Protein AF-D8V3J2-F1 (afdb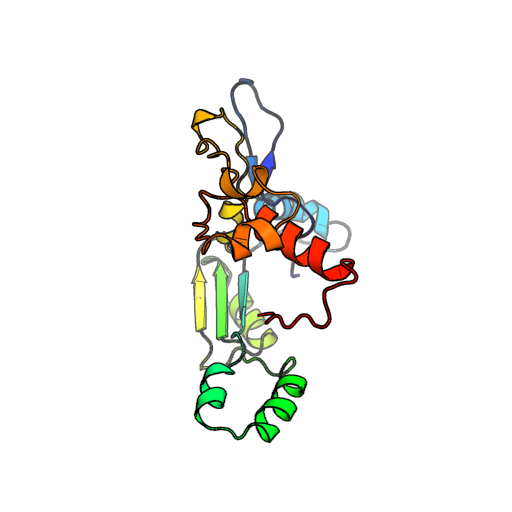_monomer)

Structure (mmCIF, N/CA/C/O backbone):
data_AF-D8V3J2-F1
#
_entry.id   AF-D8V3J2-F1
#
loop_
_atom_site.group_PDB
_atom_site.id
_atom_site.type_symbol
_atom_site.label_atom_id
_atom_site.label_alt_id
_atom_site.label_comp_id
_atom_site.label_asym_id
_atom_site.label_entity_id
_atom_site.label_seq_id
_atom_site.pdbx_PDB_ins_code
_atom_site.Cartn_x
_atom_site.Cartn_y
_atom_site.Cartn_z
_atom_site.occupancy
_atom_site.B_iso_or_equiv
_atom_site.auth_seq_id
_atom_site.auth_comp_id
_atom_site.auth_asym_id
_atom_site.auth_atom_id
_atom_site.pdbx_PDB_model_num
ATOM 1 N N . ALA A 1 1 ? 21.091 -10.575 -16.217 1.00 90.56 1 ALA A N 1
ATOM 2 C CA . ALA A 1 1 ? 20.920 -10.378 -14.760 1.00 90.56 1 ALA A CA 1
ATOM 3 C C . ALA A 1 1 ? 19.466 -10.020 -14.459 1.00 90.56 1 ALA A C 1
ATOM 5 O O . ALA A 1 1 ? 18.777 -9.571 -15.369 1.00 90.56 1 ALA A O 1
ATOM 6 N N . LEU A 1 2 ? 19.001 -10.222 -13.223 1.00 94.00 2 LEU A N 1
ATOM 7 C CA . LEU A 1 2 ? 17.689 -9.755 -12.762 1.00 94.00 2 LEU A CA 1
ATOM 8 C C . LEU A 1 2 ? 17.878 -8.613 -11.767 1.00 94.00 2 LEU A C 1
ATOM 10 O O . LEU A 1 2 ? 18.756 -8.689 -10.912 1.00 94.00 2 LEU A O 1
ATOM 14 N N . LEU A 1 3 ? 17.051 -7.577 -11.887 1.00 95.19 3 LEU A N 1
ATOM 15 C CA . LEU A 1 3 ? 16.994 -6.465 -10.945 1.00 95.19 3 LEU A CA 1
ATOM 16 C C . LEU A 1 3 ? 15.614 -6.457 -10.297 1.00 95.19 3 LEU A C 1
ATOM 18 O O . LEU A 1 3 ? 14.601 -6.291 -10.977 1.00 95.19 3 LEU A O 1
ATOM 22 N N . GLU A 1 4 ? 15.580 -6.653 -8.985 1.00 95.81 4 GLU A N 1
ATOM 23 C CA . GLU A 1 4 ? 14.362 -6.488 -8.202 1.00 95.81 4 GLU A CA 1
ATOM 24 C C . GLU A 1 4 ? 14.064 -4.995 -8.034 1.00 95.81 4 GLU A C 1
ATOM 26 O O . GLU A 1 4 ? 14.965 -4.199 -7.767 1.00 95.81 4 GLU A O 1
ATOM 31 N N . ILE A 1 5 ? 12.800 -4.603 -8.199 1.00 95.12 5 ILE A N 1
ATOM 32 C CA . ILE A 1 5 ? 12.360 -3.225 -7.968 1.00 95.12 5 ILE A CA 1
ATOM 33 C C . ILE A 1 5 ? 12.034 -3.093 -6.475 1.00 95.12 5 ILE A C 1
ATOM 35 O O . ILE A 1 5 ? 11.048 -3.686 -6.039 1.00 95.12 5 ILE A O 1
ATOM 39 N N . PRO A 1 6 ? 12.800 -2.323 -5.679 1.00 93.75 6 PRO A N 1
ATOM 40 C CA . PRO A 1 6 ? 12.658 -2.311 -4.225 1.00 93.75 6 PRO A CA 1
ATOM 41 C C . PRO A 1 6 ? 11.535 -1.364 -3.766 1.00 93.75 6 PRO A C 1
ATOM 43 O O . PRO A 1 6 ? 11.772 -0.457 -2.965 1.00 93.75 6 PRO A O 1
ATOM 46 N N . SER A 1 7 ? 10.309 -1.570 -4.264 1.00 89.38 7 SER A N 1
ATOM 47 C CA . SER A 1 7 ? 9.121 -0.758 -3.936 1.00 89.38 7 SER A CA 1
ATOM 48 C C . SER A 1 7 ? 8.792 -0.726 -2.443 1.00 89.38 7 SER A C 1
ATOM 50 O O . SER A 1 7 ? 8.147 0.207 -1.974 1.00 89.38 7 SER A O 1
ATOM 52 N N . ASP A 1 8 ? 9.254 -1.729 -1.700 1.00 90.00 8 ASP A N 1
ATOM 53 C CA . ASP A 1 8 ? 8.954 -1.902 -0.278 1.00 90.00 8 ASP A CA 1
ATOM 54 C C . ASP A 1 8 ? 9.930 -1.119 0.616 1.00 90.00 8 ASP A C 1
ATOM 56 O O . ASP A 1 8 ? 9.657 -0.881 1.790 1.00 90.00 8 ASP A O 1
ATOM 60 N N . LYS A 1 9 ? 11.083 -0.715 0.063 1.00 92.88 9 LYS A N 1
ATOM 61 C CA . LYS A 1 9 ? 12.147 0.013 0.777 1.00 92.88 9 LYS A CA 1
ATOM 62 C C . LYS A 1 9 ? 12.278 1.459 0.312 1.00 92.88 9 LYS A C 1
ATOM 64 O O . LYS A 1 9 ? 12.697 2.317 1.084 1.00 92.88 9 LYS A O 1
ATOM 69 N N . VAL A 1 10 ? 11.963 1.723 -0.954 1.00 94.56 10 VAL A N 1
ATOM 70 C CA . VAL A 1 10 ? 12.135 3.025 -1.605 1.00 94.56 10 VAL A CA 1
ATOM 71 C C . VAL A 1 10 ? 10.805 3.440 -2.233 1.00 94.56 10 VAL A C 1
ATOM 73 O O . VAL A 1 10 ? 10.158 2.610 -2.875 1.00 94.56 10 VAL A O 1
ATOM 76 N N . PRO A 1 11 ? 10.383 4.714 -2.103 1.00 94.50 11 PRO A N 1
ATOM 77 C CA . PRO A 1 11 ? 9.164 5.182 -2.746 1.00 94.50 11 PRO A CA 1
ATOM 78 C C . PRO A 1 11 ? 9.242 4.972 -4.258 1.00 94.50 11 PRO A C 1
ATOM 80 O O . PRO A 1 11 ? 10.178 5.419 -4.923 1.00 94.50 11 PRO A O 1
ATOM 83 N N . ARG A 1 12 ? 8.216 4.326 -4.817 1.00 96.12 12 ARG A N 1
ATOM 84 C CA . ARG A 1 12 ? 8.164 4.043 -6.255 1.00 96.12 12 ARG A CA 1
ATOM 85 C C . ARG A 1 12 ? 8.069 5.305 -7.118 1.00 96.12 12 ARG A C 1
ATOM 87 O O . ARG A 1 12 ? 8.471 5.277 -8.277 1.00 96.12 12 ARG A O 1
ATOM 94 N N . PHE A 1 13 ? 7.556 6.404 -6.568 1.00 96.75 13 PHE A N 1
ATOM 95 C CA . PHE A 1 13 ? 7.453 7.699 -7.240 1.00 96.75 13 PHE A CA 1
ATOM 96 C C . PHE A 1 13 ? 8.488 8.660 -6.655 1.00 96.75 13 PHE A C 1
ATOM 98 O O . PHE A 1 13 ? 8.385 9.053 -5.493 1.00 96.75 13 PHE A O 1
ATOM 105 N N . VAL A 1 14 ? 9.473 9.050 -7.462 1.00 95.69 14 VAL A N 1
ATOM 106 C CA . VAL A 1 14 ? 10.558 9.946 -7.048 1.00 95.69 14 VAL A CA 1
ATOM 107 C C . VAL A 1 14 ? 10.377 11.303 -7.717 1.00 95.69 14 VAL A C 1
ATOM 109 O O . VAL A 1 14 ? 10.194 11.387 -8.932 1.00 95.69 14 VAL A O 1
ATOM 112 N N . ASN A 1 15 ? 10.432 12.376 -6.927 1.00 95.00 15 ASN A N 1
ATOM 113 C CA . ASN A 1 15 ? 10.386 13.739 -7.449 1.00 95.00 15 ASN A CA 1
ATOM 114 C C . ASN A 1 15 ? 11.742 14.116 -8.043 1.00 95.00 15 ASN A C 1
ATOM 116 O O . ASN A 1 15 ? 12.776 13.953 -7.396 1.00 95.00 15 ASN A O 1
ATOM 120 N N . LEU A 1 16 ? 11.723 14.655 -9.257 1.00 94.25 16 LEU A N 1
ATOM 121 C CA . LEU A 1 16 ? 12.914 15.166 -9.920 1.00 94.25 16 LEU A CA 1
ATOM 122 C C . LEU A 1 16 ? 13.089 16.664 -9.632 1.00 94.25 16 LEU A C 1
ATOM 124 O O . LEU A 1 16 ? 12.101 17.366 -9.381 1.00 94.25 16 LEU A O 1
ATOM 128 N N . PRO A 1 17 ? 14.330 17.181 -9.679 1.00 91.56 17 PRO A N 1
ATOM 129 C CA . PRO A 1 17 ? 14.558 18.615 -9.593 1.00 91.56 17 PRO A CA 1
ATOM 130 C C . PRO A 1 17 ? 13.824 19.328 -10.745 1.00 91.56 17 PRO A C 1
ATOM 132 O O . PRO A 1 17 ? 13.860 18.864 -11.886 1.00 91.56 17 PRO A O 1
ATOM 135 N N . PRO A 1 18 ? 13.121 20.441 -10.475 1.00 89.19 18 PRO A N 1
ATOM 136 C CA . PRO A 1 18 ? 12.356 21.133 -11.498 1.00 89.19 18 PRO A CA 1
ATOM 137 C C . PRO A 1 18 ? 13.288 21.873 -12.460 1.00 89.19 18 PRO A C 1
ATOM 139 O O . PRO A 1 18 ? 13.966 22.826 -12.073 1.00 89.19 18 PRO A O 1
ATOM 142 N N . GLU A 1 19 ? 13.265 21.486 -13.731 1.00 86.06 19 GLU A N 1
ATOM 143 C CA . GLU A 1 19 ? 13.841 22.298 -14.801 1.00 86.06 19 GLU A CA 1
ATOM 144 C C . GLU A 1 19 ? 13.006 23.559 -15.044 1.00 86.06 19 GLU A C 1
ATOM 146 O O . GLU A 1 19 ? 11.798 23.608 -14.781 1.00 86.06 19 GLU A O 1
ATOM 151 N N . THR A 1 20 ? 13.648 24.603 -15.567 1.00 81.06 20 THR A N 1
ATOM 152 C CA . THR A 1 20 ? 12.968 25.848 -15.924 1.00 81.06 20 THR A CA 1
ATOM 153 C C . THR A 1 20 ? 11.861 25.557 -16.949 1.00 81.06 20 THR A C 1
ATOM 155 O O . THR A 1 20 ? 12.139 24.962 -17.989 1.00 81.06 20 THR A O 1
ATOM 158 N N . PRO A 1 21 ? 10.603 25.975 -16.704 1.00 82.19 21 PRO A N 1
ATOM 159 C CA . PRO A 1 21 ? 10.124 26.815 -15.602 1.00 82.19 21 PRO A CA 1
ATOM 160 C C . PRO A 1 21 ? 9.802 26.048 -14.303 1.00 82.19 21 PRO A C 1
ATOM 162 O O . PRO A 1 21 ? 9.124 25.021 -14.325 1.00 82.19 21 PRO A O 1
ATOM 165 N N . ARG A 1 22 ? 10.116 26.667 -13.146 1.00 79.19 22 ARG A N 1
ATOM 166 C CA . ARG A 1 22 ? 9.892 26.167 -11.761 1.00 79.19 22 ARG A CA 1
ATOM 167 C C . ARG A 1 22 ? 8.443 25.779 -11.392 1.00 79.19 22 ARG A C 1
ATOM 169 O O . ARG A 1 22 ? 8.174 25.393 -10.261 1.00 79.19 22 ARG A O 1
ATOM 176 N N . ARG A 1 23 ? 7.488 25.909 -12.317 1.00 84.12 23 ARG A N 1
ATOM 177 C CA . ARG A 1 23 ? 6.092 25.470 -12.147 1.00 84.12 23 ARG A CA 1
ATOM 178 C C . ARG A 1 23 ? 5.912 23.968 -12.362 1.00 84.12 23 ARG A C 1
ATOM 180 O O . ARG A 1 23 ? 4.900 23.423 -11.927 1.00 84.12 23 ARG A O 1
ATOM 187 N N . ARG A 1 24 ? 6.843 23.311 -13.057 1.00 87.81 24 ARG A N 1
ATOM 188 C CA . ARG A 1 24 ? 6.772 21.870 -13.308 1.00 87.81 24 ARG A CA 1
ATOM 189 C C . ARG A 1 24 ? 7.059 21.109 -12.018 1.00 87.81 24 ARG A C 1
ATOM 191 O O . ARG A 1 24 ? 7.953 21.477 -11.264 1.00 87.81 24 ARG A O 1
ATOM 198 N N . LYS A 1 25 ? 6.310 20.033 -11.791 1.00 89.88 25 LYS A N 1
ATOM 199 C CA . LYS A 1 25 ? 6.560 19.080 -10.707 1.00 89.88 25 LYS A CA 1
ATOM 200 C C . LYS A 1 25 ? 6.865 17.710 -11.321 1.00 89.88 25 LYS A C 1
ATOM 202 O O . LYS A 1 25 ? 5.970 16.867 -11.376 1.00 89.88 25 LYS A O 1
ATOM 207 N N . PRO A 1 26 ? 8.062 17.542 -11.916 1.00 94.19 26 PRO A N 1
ATOM 208 C CA . PRO A 1 26 ? 8.417 16.311 -12.601 1.00 94.19 26 PRO A CA 1
ATOM 209 C C . PRO A 1 26 ? 8.609 15.182 -11.591 1.00 94.19 26 PRO A C 1
ATOM 211 O O . PRO A 1 26 ? 9.163 15.369 -10.508 1.00 94.19 26 PRO A O 1
ATOM 214 N N . MET A 1 27 ? 8.160 13.996 -11.974 1.00 95.50 27 MET A N 1
ATOM 215 C CA . MET A 1 27 ? 8.344 12.774 -11.208 1.00 95.50 27 MET A CA 1
ATOM 216 C C . MET A 1 27 ? 8.692 11.636 -12.153 1.00 95.50 27 MET A C 1
ATOM 218 O O . MET A 1 27 ? 8.305 11.645 -13.324 1.00 95.50 27 MET A O 1
ATOM 222 N N . ILE A 1 28 ? 9.412 10.656 -11.632 1.00 96.75 28 ILE A N 1
ATOM 223 C CA . ILE A 1 28 ? 9.822 9.465 -12.361 1.00 96.75 28 ILE A CA 1
ATOM 224 C C . ILE A 1 28 ? 9.517 8.226 -11.521 1.00 96.75 28 ILE A C 1
ATOM 226 O O . ILE A 1 28 ? 9.583 8.251 -10.291 1.00 96.75 28 ILE A O 1
ATOM 230 N N . LEU A 1 29 ? 9.154 7.138 -12.198 1.00 97.06 29 LEU A N 1
ATOM 231 C CA . LEU A 1 29 ? 9.020 5.831 -11.564 1.00 97.06 29 LEU A CA 1
ATOM 232 C C . LEU A 1 29 ? 10.399 5.264 -11.237 1.00 97.06 29 LEU A C 1
ATOM 234 O O . LEU A 1 29 ? 11.312 5.343 -12.060 1.00 97.06 29 LEU A O 1
ATOM 238 N N . LEU A 1 30 ? 10.516 4.611 -10.087 1.00 96.81 30 LEU A N 1
ATOM 239 C CA . LEU A 1 30 ? 11.714 3.893 -9.661 1.00 96.81 30 LEU A CA 1
ATOM 240 C C . LEU A 1 30 ? 12.184 2.886 -10.723 1.00 96.81 30 LEU A C 1
ATOM 242 O O . LEU A 1 30 ? 13.372 2.814 -11.025 1.00 96.81 30 LEU A O 1
ATOM 246 N N . ASP A 1 31 ? 11.241 2.199 -11.373 1.00 96.44 31 ASP A N 1
ATOM 247 C CA . ASP A 1 31 ? 11.473 1.302 -12.507 1.00 96.44 31 ASP A CA 1
ATOM 248 C C . ASP A 1 31 ? 12.302 1.978 -13.620 1.00 96.44 31 ASP A C 1
ATOM 250 O O . ASP A 1 31 ? 13.154 1.353 -14.246 1.00 96.44 31 ASP A O 1
ATOM 254 N N . ASN A 1 32 ? 12.051 3.265 -13.885 1.00 97.06 32 ASN A N 1
ATOM 255 C CA . ASN A 1 32 ? 12.747 4.027 -14.921 1.00 97.06 32 ASN A CA 1
ATOM 256 C C . ASN A 1 32 ? 14.083 4.596 -14.446 1.00 97.06 32 ASN A C 1
ATOM 258 O O . ASN A 1 32 ? 14.976 4.742 -15.274 1.00 97.06 32 ASN A O 1
ATOM 262 N N . ILE A 1 33 ? 14.244 4.873 -13.149 1.00 97.19 33 ILE A N 1
ATOM 263 C CA . ILE A 1 33 ? 15.550 5.236 -12.581 1.00 97.19 33 ILE A CA 1
ATOM 264 C C . ILE A 1 33 ? 16.519 4.068 -12.756 1.00 97.19 33 ILE A C 1
ATOM 266 O O . ILE A 1 33 ? 17.602 4.256 -13.298 1.00 97.19 33 ILE A O 1
ATOM 270 N N . LEU A 1 34 ? 16.102 2.850 -12.390 1.00 96.44 34 LEU A N 1
ATOM 271 C CA . LEU A 1 34 ? 16.926 1.649 -12.572 1.00 96.44 34 LEU A CA 1
ATOM 272 C C . LEU A 1 34 ? 17.313 1.438 -14.037 1.00 96.44 34 LEU A C 1
ATOM 274 O O . LEU A 1 34 ? 18.444 1.069 -14.324 1.00 96.44 34 LEU A O 1
ATOM 278 N N . ARG A 1 35 ? 16.390 1.713 -14.966 1.00 96.31 35 ARG A N 1
ATOM 279 C CA . ARG A 1 35 ? 16.655 1.634 -16.410 1.00 96.31 35 ARG A CA 1
ATOM 280 C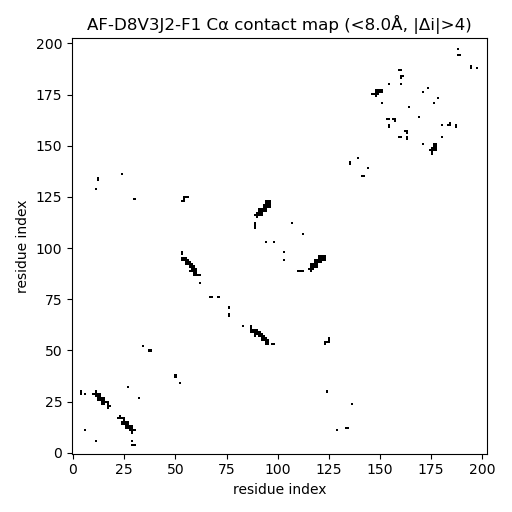 C . ARG A 1 35 ? 17.645 2.686 -16.895 1.00 96.31 35 ARG A C 1
ATOM 282 O O . ARG A 1 35 ? 18.451 2.387 -17.765 1.00 96.31 35 ARG A O 1
ATOM 289 N N . TYR A 1 36 ? 17.560 3.904 -16.370 1.00 97.38 36 TYR A N 1
ATOM 290 C CA . TYR A 1 36 ? 18.492 4.973 -16.712 1.00 97.38 36 TYR A CA 1
ATOM 291 C C . TYR A 1 36 ? 19.899 4.679 -16.169 1.00 97.38 36 TYR A C 1
ATOM 293 O O . TYR A 1 36 ? 20.883 4.893 -16.863 1.00 97.38 36 TYR A O 1
ATOM 301 N N . CYS A 1 37 ? 19.983 4.110 -14.966 1.00 96.88 37 CYS A N 1
ATOM 302 C CA . CYS A 1 37 ? 21.236 3.792 -14.282 1.00 96.88 37 CYS A CA 1
ATOM 303 C C . CYS A 1 37 ? 21.775 2.376 -14.565 1.00 96.88 37 CYS A C 1
ATOM 305 O O . CYS A 1 37 ? 22.614 1.898 -13.807 1.00 96.88 37 CYS A O 1
ATOM 307 N N . LEU A 1 38 ? 21.320 1.675 -15.615 1.00 96.81 38 LEU A N 1
ATOM 308 C CA . LEU A 1 38 ? 21.810 0.314 -15.910 1.00 96.81 38 LEU A CA 1
ATOM 309 C C . LEU A 1 38 ? 23.323 0.284 -16.128 1.00 96.81 38 LEU A C 1
ATOM 311 O O . LEU A 1 38 ? 23.987 -0.619 -15.628 1.00 96.81 38 LEU A O 1
ATOM 315 N N . ASP A 1 39 ? 23.852 1.278 -16.840 1.00 96.94 39 ASP A N 1
ATOM 316 C CA . ASP A 1 39 ? 25.287 1.405 -17.088 1.00 96.94 39 ASP A CA 1
ATOM 317 C C . ASP A 1 39 ? 26.067 1.525 -15.772 1.00 96.94 39 ASP A C 1
ATOM 319 O O . ASP A 1 39 ? 26.976 0.746 -15.506 1.00 96.94 39 ASP A O 1
ATOM 323 N N . ASP A 1 40 ? 25.628 2.411 -14.874 1.00 96.56 40 ASP A N 1
ATOM 324 C CA . ASP A 1 40 ? 26.251 2.598 -13.561 1.00 96.56 40 ASP A CA 1
ATOM 325 C C . ASP A 1 40 ? 26.226 1.333 -12.689 1.00 96.56 40 ASP A C 1
ATOM 327 O O . ASP A 1 40 ? 27.137 1.128 -11.887 1.00 96.56 40 ASP A O 1
ATOM 331 N N . ILE A 1 41 ? 25.206 0.483 -12.846 1.00 95.56 41 ILE A N 1
ATOM 332 C CA . ILE A 1 41 ? 25.068 -0.773 -12.099 1.00 95.56 41 ILE A CA 1
ATOM 333 C C . ILE A 1 41 ? 26.051 -1.840 -12.603 1.00 95.56 41 ILE A C 1
ATOM 335 O O . ILE A 1 41 ? 26.609 -2.578 -11.790 1.00 95.56 41 ILE A O 1
ATOM 339 N N . PHE A 1 42 ? 26.253 -1.956 -13.921 1.00 96.44 42 PHE A N 1
ATOM 340 C CA . PHE A 1 42 ? 26.980 -3.088 -14.514 1.00 96.44 42 PHE A CA 1
ATOM 341 C C . PHE A 1 42 ? 28.408 -2.768 -14.977 1.00 96.44 42 PHE A C 1
ATOM 343 O O . PHE A 1 42 ? 29.234 -3.682 -14.968 1.00 96.44 42 PHE A O 1
ATOM 350 N N . LYS A 1 43 ? 28.746 -1.508 -15.292 1.00 95.12 43 LYS A N 1
ATOM 351 C CA . LYS A 1 43 ? 30.069 -1.117 -15.829 1.00 95.12 43 LYS A CA 1
ATOM 352 C C . LYS A 1 43 ? 31.261 -1.487 -14.947 1.00 95.12 43 LYS A C 1
ATOM 354 O O . LYS A 1 43 ? 32.380 -1.589 -15.429 1.00 95.12 43 LYS A O 1
ATOM 359 N N . GLY A 1 44 ? 31.045 -1.652 -13.640 1.00 94.19 44 GLY A N 1
ATOM 360 C CA . GLY A 1 44 ? 32.108 -2.008 -12.697 1.00 94.19 44 GLY A CA 1
ATOM 361 C C . GLY A 1 44 ? 32.529 -3.480 -12.744 1.00 94.19 44 GLY A C 1
ATOM 362 O O . GLY A 1 44 ? 33.585 -3.815 -12.215 1.00 94.19 44 GLY A O 1
ATOM 363 N N . PHE A 1 45 ? 31.712 -4.356 -13.338 1.00 94.69 45 PHE A N 1
ATOM 364 C CA . PHE A 1 45 ? 31.897 -5.811 -13.261 1.00 94.69 45 PHE A CA 1
ATOM 365 C C . PHE A 1 45 ? 31.745 -6.537 -14.602 1.00 94.69 45 PHE A C 1
ATOM 367 O O . PHE A 1 45 ? 32.089 -7.715 -14.683 1.00 94.69 45 PHE A O 1
ATOM 374 N N . PHE A 1 46 ? 31.205 -5.879 -15.630 1.00 95.50 46 PHE A N 1
ATOM 375 C CA . PHE A 1 46 ? 30.898 -6.494 -16.917 1.00 95.50 46 PHE A CA 1
ATOM 376 C C . PHE A 1 46 ? 31.315 -5.580 -18.066 1.00 95.50 46 PHE A C 1
ATOM 378 O O . PHE A 1 46 ? 30.996 -4.393 -18.048 1.00 95.50 46 PHE A O 1
ATOM 385 N N . ASP A 1 47 ? 31.934 -6.165 -19.088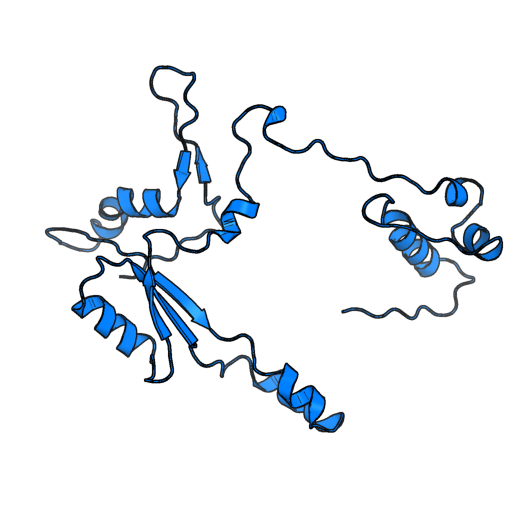 1.00 95.56 47 ASP A N 1
ATOM 386 C CA . ASP A 1 47 ? 32.138 -5.530 -20.389 1.00 95.56 47 ASP A CA 1
ATOM 387 C C . ASP A 1 47 ? 30.935 -5.832 -21.298 1.00 95.56 47 ASP A C 1
ATOM 389 O O . ASP A 1 47 ? 30.448 -6.966 -21.345 1.00 95.56 47 ASP A O 1
ATOM 393 N N . TYR A 1 48 ? 30.426 -4.823 -22.006 1.00 96.44 48 TYR A N 1
ATOM 394 C CA . TYR A 1 48 ? 29.254 -4.946 -22.878 1.00 96.44 48 TYR A CA 1
ATOM 395 C C . TYR A 1 48 ? 29.225 -3.856 -23.955 1.00 96.44 48 TYR A C 1
ATOM 397 O O . TYR A 1 48 ? 29.712 -2.750 -23.742 1.00 96.44 48 TYR A O 1
ATOM 405 N N . ASP A 1 49 ? 28.563 -4.143 -25.079 1.00 96.50 49 ASP A N 1
ATOM 406 C CA . ASP A 1 49 ? 28.295 -3.149 -26.131 1.00 96.50 49 ASP A CA 1
ATOM 407 C C . ASP A 1 49 ? 26.983 -2.384 -25.891 1.00 96.50 49 ASP A C 1
ATOM 409 O O . ASP A 1 49 ? 26.857 -1.205 -26.219 1.00 96.50 49 ASP A O 1
ATOM 413 N N . ALA A 1 50 ? 25.977 -3.060 -25.327 1.00 95.88 50 ALA A N 1
ATOM 414 C CA . ALA A 1 50 ? 24.664 -2.488 -25.052 1.00 95.88 50 ALA A CA 1
ATOM 415 C C . ALA A 1 50 ? 23.974 -3.192 -23.877 1.00 95.88 50 ALA A C 1
ATOM 417 O O . ALA A 1 50 ? 24.074 -4.409 -23.710 1.00 95.88 50 ALA A O 1
ATOM 418 N N . LEU A 1 51 ? 23.197 -2.428 -23.106 1.00 96.19 51 LEU A N 1
ATOM 419 C CA . LEU A 1 51 ? 22.351 -2.937 -22.028 1.00 96.19 51 LEU A CA 1
ATOM 420 C C . LEU A 1 51 ? 20.878 -2.698 -22.356 1.00 96.19 51 LEU A C 1
ATOM 422 O O . LEU A 1 51 ? 20.445 -1.563 -22.539 1.00 96.19 51 LEU A O 1
ATOM 426 N N . ASN A 1 52 ? 20.095 -3.776 -22.368 1.00 96.19 52 ASN A N 1
ATOM 427 C CA . ASN A 1 52 ? 18.647 -3.734 -22.552 1.00 96.19 52 ASN A CA 1
ATOM 428 C C . ASN A 1 52 ? 17.950 -4.284 -21.306 1.00 96.19 52 ASN A C 1
ATOM 430 O O . ASN A 1 52 ? 18.353 -5.315 -20.767 1.00 96.19 52 ASN A O 1
ATOM 434 N N . ALA A 1 53 ? 16.882 -3.619 -20.867 1.00 96.56 53 ALA A N 1
ATOM 435 C CA . ALA A 1 53 ? 16.075 -4.063 -19.735 1.00 96.56 53 ALA A CA 1
ATOM 436 C C . ALA A 1 53 ? 14.618 -4.264 -20.137 1.00 96.56 53 ALA A C 1
ATOM 438 O O . ALA A 1 53 ? 14.014 -3.421 -20.802 1.00 96.56 53 ALA A O 1
ATOM 439 N N . TYR A 1 54 ? 14.030 -5.337 -19.623 1.00 97.19 54 TYR A N 1
ATOM 440 C CA . TYR A 1 54 ? 12.641 -5.709 -19.849 1.00 97.19 54 TYR A CA 1
ATOM 441 C C . TYR A 1 54 ? 12.010 -6.037 -18.503 1.00 97.19 54 TYR A C 1
ATOM 443 O O . TYR A 1 54 ? 12.597 -6.754 -17.693 1.00 97.19 54 TYR A O 1
ATOM 451 N N . SER A 1 55 ? 10.844 -5.464 -18.223 1.00 96.88 55 SER A N 1
ATOM 452 C CA . SER A 1 55 ? 10.133 -5.747 -16.980 1.00 96.88 55 SER A CA 1
ATOM 453 C C . SER A 1 55 ? 9.436 -7.097 -17.058 1.00 96.88 55 SER A C 1
ATOM 455 O O . SER A 1 55 ? 9.001 -7.542 -18.120 1.00 96.88 55 SER A O 1
ATOM 457 N N . MET A 1 56 ? 9.327 -7.741 -15.903 1.00 95.00 56 MET A N 1
ATOM 458 C CA . MET A 1 56 ? 8.525 -8.939 -15.729 1.00 95.00 56 MET A CA 1
ATOM 459 C C . MET A 1 56 ? 7.910 -8.970 -14.335 1.00 95.00 56 MET A C 1
ATOM 461 O O . MET A 1 56 ? 8.383 -8.306 -13.411 1.00 95.00 56 MET A O 1
ATOM 465 N N . LYS A 1 57 ? 6.824 -9.721 -14.193 1.00 93.56 57 LYS A N 1
ATOM 466 C CA . LYS A 1 57 ? 6.154 -9.998 -12.931 1.00 93.56 57 LYS A CA 1
ATOM 467 C C . LYS A 1 57 ? 5.684 -11.442 -12.929 1.00 93.56 57 LYS A C 1
ATOM 469 O O . LYS A 1 57 ? 4.915 -11.853 -13.795 1.00 93.56 57 LYS A O 1
ATOM 474 N N . MET A 1 58 ? 6.060 -12.165 -11.886 1.00 89.44 58 MET A N 1
ATOM 475 C CA . MET A 1 58 ? 5.492 -13.467 -11.573 1.00 89.44 58 MET A CA 1
ATOM 476 C C . MET A 1 58 ? 4.391 -13.304 -10.524 1.00 89.44 58 MET A C 1
ATOM 478 O O . MET A 1 58 ? 4.525 -12.529 -9.576 1.00 89.44 58 MET A O 1
ATOM 482 N N . THR A 1 59 ? 3.286 -14.013 -10.710 1.00 86.31 59 THR A N 1
ATOM 483 C CA . THR A 1 59 ? 2.230 -14.189 -9.712 1.00 86.31 59 THR A CA 1
ATOM 484 C C . THR A 1 59 ? 2.074 -15.685 -9.493 1.00 86.31 59 THR A C 1
ATOM 486 O O . THR A 1 59 ? 1.934 -16.441 -10.454 1.00 86.31 59 THR A O 1
ATOM 489 N N . ARG A 1 60 ? 2.159 -16.105 -8.235 1.00 78.62 60 ARG A N 1
ATOM 490 C CA . ARG A 1 60 ? 1.872 -17.478 -7.816 1.00 78.62 60 ARG A CA 1
ATOM 491 C C . ARG A 1 60 ? 0.459 -17.529 -7.271 1.00 78.62 60 ARG A C 1
ATOM 493 O O . ARG A 1 60 ? -0.030 -16.485 -6.825 1.00 78.62 60 ARG A O 1
ATOM 500 N N . ASP A 1 61 ? -0.175 -18.694 -7.352 1.00 69.56 61 ASP A N 1
ATOM 501 C CA . ASP A 1 61 ? -1.501 -18.820 -6.765 1.00 69.56 61 ASP A CA 1
ATOM 502 C C . ASP A 1 61 ? -1.440 -18.558 -5.264 1.00 69.56 61 ASP A C 1
ATOM 504 O O . ASP A 1 61 ? -0.445 -18.877 -4.601 1.00 69.56 61 ASP A O 1
ATOM 508 N N . ALA A 1 62 ? -2.508 -17.962 -4.748 1.00 59.41 62 ALA A N 1
ATOM 509 C CA . ALA A 1 62 ? -2.791 -18.082 -3.332 1.00 59.41 62 ALA A CA 1
ATOM 510 C C . ALA A 1 62 ? -3.366 -19.488 -3.142 1.00 59.41 62 ALA A C 1
ATOM 512 O O . ALA A 1 62 ? -4.172 -19.932 -3.950 1.00 59.41 62 ALA A O 1
ATOM 513 N N . GLU A 1 63 ? -2.878 -20.205 -2.139 1.00 56.00 63 GLU A N 1
ATOM 514 C CA . GLU A 1 63 ? -3.192 -21.607 -1.864 1.00 56.00 63 GLU A CA 1
ATOM 515 C C . GLU A 1 63 ? -4.680 -21.967 -2.082 1.00 56.00 63 GLU A C 1
ATOM 517 O O . GLU A 1 63 ? -5.589 -21.200 -1.762 1.00 56.00 63 GLU A O 1
ATOM 522 N N . TYR A 1 64 ? -4.912 -23.169 -2.619 1.00 49.41 64 TYR A N 1
ATOM 523 C CA . TYR A 1 64 ? -6.214 -23.790 -2.908 1.00 49.41 64 TYR A CA 1
ATOM 524 C C . TYR A 1 64 ? -6.962 -24.198 -1.615 1.00 49.41 64 TYR A C 1
ATOM 526 O O . TYR A 1 64 ? -7.485 -25.303 -1.508 1.00 49.41 64 TYR A O 1
ATOM 534 N N . ASP A 1 65 ? -6.960 -23.344 -0.590 1.00 49.00 65 ASP A N 1
ATOM 535 C CA . ASP A 1 65 ? -7.402 -23.682 0.774 1.00 49.00 65 ASP A CA 1
ATOM 536 C C . ASP A 1 65 ? -8.940 -23.690 0.901 1.00 49.00 65 ASP A C 1
ATOM 538 O O . ASP A 1 65 ? -9.526 -24.508 1.607 1.00 49.00 65 ASP A O 1
ATOM 542 N N . LEU A 1 66 ? -9.629 -22.859 0.108 1.00 52.41 66 LEU A N 1
ATOM 543 C CA . LEU A 1 66 ? -11.097 -22.732 0.138 1.00 52.41 66 LEU A CA 1
ATOM 544 C C . LEU A 1 66 ? -11.844 -24.005 -0.290 1.00 52.41 66 LEU A C 1
ATOM 546 O O . LEU A 1 66 ? -13.007 -24.180 0.066 1.00 52.41 66 LEU A O 1
ATOM 550 N N . VAL A 1 67 ? -11.213 -24.889 -1.068 1.00 51.97 67 VAL A N 1
ATOM 551 C CA . VAL A 1 67 ? -11.873 -26.117 -1.544 1.00 51.97 67 VAL A CA 1
ATOM 552 C C . VAL A 1 67 ? -11.846 -27.215 -0.476 1.00 51.97 67 VAL A C 1
ATOM 554 O O . VAL A 1 67 ? -12.784 -28.005 -0.393 1.00 51.97 67 VAL A O 1
ATOM 557 N N . HIS A 1 68 ? -10.839 -27.235 0.403 1.00 50.59 68 HIS A N 1
ATOM 558 C CA . HIS A 1 68 ? -10.759 -28.220 1.485 1.00 50.59 68 HIS A CA 1
ATOM 559 C C . HIS A 1 68 ? -11.674 -27.918 2.679 1.00 50.59 68 HIS A C 1
ATOM 561 O O . HIS A 1 68 ? -12.069 -28.853 3.376 1.00 50.59 68 HIS A O 1
ATOM 567 N N . GLU A 1 69 ? -12.093 -26.666 2.885 1.00 55.19 69 GLU A N 1
ATOM 568 C CA . GLU A 1 69 ? -13.064 -26.312 3.935 1.00 55.19 69 GLU A CA 1
ATOM 569 C C . GLU A 1 69 ? -14.441 -26.971 3.736 1.00 55.19 69 GLU A C 1
ATOM 571 O O . GLU A 1 69 ? -15.186 -27.148 4.700 1.00 55.19 69 GLU A O 1
ATOM 576 N N . MET A 1 70 ? -14.785 -27.365 2.504 1.00 55.16 70 MET A N 1
ATOM 577 C CA . MET A 1 70 ? -16.065 -28.013 2.198 1.00 55.16 70 MET A CA 1
ATOM 578 C C . MET A 1 70 ? -16.050 -29.538 2.382 1.00 55.16 70 MET A C 1
ATOM 580 O O . MET A 1 70 ? -17.122 -30.134 2.487 1.00 55.16 70 MET A O 1
ATOM 584 N N . GLU A 1 71 ? -14.874 -30.175 2.427 1.00 54.44 71 GLU A N 1
ATOM 585 C CA . GLU A 1 71 ? -14.752 -31.640 2.336 1.00 54.44 71 GLU A CA 1
ATOM 586 C C . GLU A 1 71 ? -14.033 -32.314 3.523 1.00 54.44 71 GLU A C 1
ATOM 588 O O . GLU A 1 71 ? -14.048 -33.541 3.604 1.00 54.44 71 GLU A O 1
ATOM 593 N N . ALA A 1 72 ? -13.445 -31.568 4.469 1.00 53.28 72 ALA A N 1
ATOM 594 C CA . ALA A 1 72 ? -12.577 -32.146 5.507 1.00 53.28 72 ALA A CA 1
ATOM 595 C C . ALA A 1 72 ? -13.137 -32.096 6.945 1.00 53.28 72 ALA A C 1
ATOM 597 O O . ALA A 1 72 ? -13.872 -31.189 7.339 1.00 53.28 72 ALA A O 1
ATOM 598 N N . SER A 1 73 ? -12.732 -33.071 7.769 1.00 61.22 73 SER A N 1
ATOM 599 C CA . SER A 1 73 ? -12.994 -33.085 9.215 1.00 61.22 73 SER A CA 1
ATOM 600 C C . SER A 1 73 ? -12.028 -32.151 9.972 1.00 61.22 73 SER A C 1
ATOM 602 O O . SER A 1 73 ? -10.892 -31.934 9.552 1.00 61.22 73 SER A O 1
ATOM 604 N N . LEU A 1 74 ? -12.445 -31.608 11.128 1.00 55.47 74 LEU A N 1
ATOM 605 C CA . LEU A 1 74 ? -11.707 -30.587 11.908 1.00 55.47 74 LEU A CA 1
ATOM 606 C C . LEU A 1 74 ? -10.230 -30.948 12.208 1.00 55.47 74 LEU A C 1
ATOM 608 O O . LEU A 1 74 ? -9.386 -30.067 12.359 1.00 55.47 74 LEU A O 1
ATOM 612 N N . MET A 1 75 ? -9.915 -32.243 12.304 1.00 54.22 75 MET A N 1
ATOM 613 C CA . MET A 1 75 ? -8.581 -32.755 12.637 1.00 54.22 75 MET A CA 1
ATOM 614 C C . MET A 1 75 ? -7.624 -32.761 11.430 1.00 54.22 75 MET A C 1
ATOM 616 O O . MET A 1 75 ? -6.417 -32.605 11.607 1.00 54.22 75 MET A O 1
ATOM 620 N N . GLU A 1 76 ? -8.151 -32.893 10.209 1.00 58.09 76 GLU A N 1
ATOM 621 C CA . GLU A 1 76 ? -7.372 -32.862 8.963 1.00 58.09 76 GLU A CA 1
ATOM 622 C C . GLU A 1 76 ? -6.930 -31.431 8.630 1.00 58.09 76 GLU A C 1
ATOM 624 O O . GLU A 1 76 ? -5.751 -31.216 8.332 1.00 58.09 76 GLU A O 1
ATOM 629 N N . LEU A 1 77 ? -7.828 -30.454 8.822 1.00 57.09 77 LEU A N 1
ATOM 630 C CA . LEU A 1 77 ? -7.587 -29.017 8.604 1.00 57.09 77 LEU A CA 1
ATOM 631 C C . LEU A 1 77 ? -6.423 -28.457 9.446 1.00 57.09 77 LEU A C 1
ATOM 633 O O . LEU A 1 77 ? -5.665 -27.607 8.977 1.00 57.09 77 LEU A O 1
ATOM 637 N N . MET A 1 78 ? -6.229 -28.947 10.679 1.00 54.38 78 MET A N 1
ATOM 638 C CA . MET A 1 78 ? -5.118 -28.504 11.542 1.00 54.38 78 MET A CA 1
ATOM 639 C C . MET A 1 78 ? -3.747 -29.034 11.094 1.00 54.38 78 MET A C 1
ATOM 641 O O . MET A 1 78 ? -2.719 -28.466 11.457 1.00 54.38 78 MET A O 1
ATOM 645 N N . SER A 1 79 ? -3.708 -30.138 10.344 1.00 55.38 79 SER A N 1
ATOM 646 C CA . SER A 1 79 ? -2.456 -30.802 9.958 1.00 55.38 79 SER A CA 1
ATOM 647 C C . SER A 1 79 ? -1.922 -30.352 8.592 1.00 55.38 79 SER A C 1
ATOM 649 O O . SER A 1 79 ? -0.705 -30.334 8.386 1.00 55.38 79 SER A O 1
ATOM 651 N N . SER A 1 80 ? -2.811 -29.967 7.669 1.00 54.62 80 SER A N 1
ATOM 652 C CA . SER A 1 80 ? -2.476 -29.559 6.296 1.00 54.62 80 SER A CA 1
ATOM 653 C C . SER A 1 80 ? -1.924 -28.132 6.218 1.00 54.62 80 SER A C 1
ATOM 655 O O . SER A 1 80 ? -0.908 -27.900 5.558 1.00 54.62 80 SER A O 1
ATOM 657 N N . SER A 1 81 ? -2.517 -27.206 6.974 1.00 47.47 81 SER A N 1
ATOM 658 C CA . SER A 1 81 ? -2.223 -25.763 6.961 1.00 47.47 81 SER A CA 1
ATOM 659 C C . SER A 1 81 ? -0.771 -25.407 7.333 1.00 47.47 81 SER A C 1
ATOM 661 O O . SER A 1 81 ? -0.249 -24.372 6.925 1.00 47.47 81 SER A O 1
ATOM 663 N N . LEU A 1 82 ? -0.051 -26.289 8.037 1.00 47.91 82 LEU A N 1
ATOM 664 C CA . LEU A 1 82 ? 1.360 -26.086 8.402 1.00 47.91 82 LEU A CA 1
ATOM 665 C C . LEU A 1 82 ? 2.359 -26.563 7.327 1.00 47.91 82 LEU A C 1
ATOM 667 O O . LEU A 1 82 ? 3.529 -26.179 7.362 1.00 47.91 82 LEU A O 1
ATOM 671 N N . LYS A 1 83 ? 1.930 -27.398 6.370 1.00 47.19 83 LYS A N 1
ATOM 672 C CA . LYS A 1 83 ? 2.825 -28.094 5.424 1.00 47.19 83 LYS A CA 1
ATOM 673 C C . LYS A 1 83 ? 2.908 -27.453 4.033 1.00 47.19 83 LYS A C 1
ATOM 675 O O . LYS A 1 83 ? 3.784 -27.832 3.260 1.00 47.19 83 LYS A O 1
ATOM 68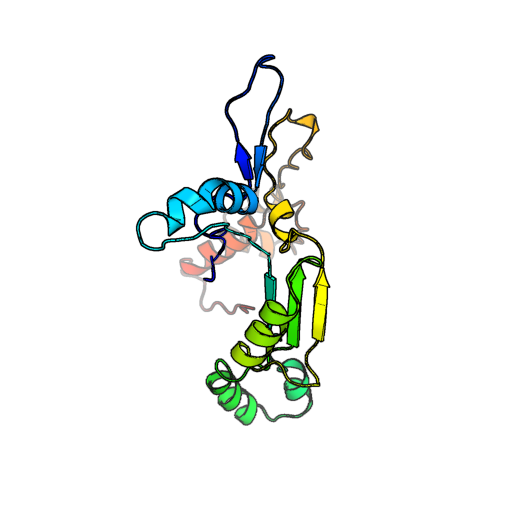0 N N . GLN A 1 84 ? 2.042 -26.491 3.713 1.00 47.22 84 GLN A N 1
ATOM 681 C CA . GLN A 1 84 ? 1.747 -26.117 2.320 1.00 47.22 84 GLN A CA 1
ATOM 682 C C . GLN A 1 84 ? 2.417 -24.833 1.802 1.00 47.22 84 GLN A C 1
ATOM 684 O O . GLN A 1 84 ? 2.346 -24.541 0.613 1.00 47.22 84 GLN A O 1
ATOM 689 N N . ARG A 1 85 ? 3.203 -24.138 2.635 1.00 43.59 85 ARG A N 1
ATOM 690 C CA . ARG A 1 85 ? 3.867 -22.872 2.261 1.00 43.59 85 ARG A CA 1
ATOM 691 C C . ARG A 1 85 ? 4.996 -23.012 1.218 1.00 43.59 85 ARG A C 1
ATOM 693 O O . ARG A 1 85 ? 5.522 -22.011 0.733 1.00 43.59 85 ARG A O 1
ATOM 700 N N . LEU A 1 86 ? 5.416 -24.237 0.889 1.00 41.94 86 LEU A N 1
ATOM 701 C CA . LEU A 1 86 ? 6.551 -24.531 -0.004 1.00 41.94 86 LEU A CA 1
ATOM 702 C C . LEU A 1 86 ? 6.144 -25.093 -1.380 1.00 41.94 86 LEU A C 1
ATOM 704 O O . LEU A 1 86 ? 7.015 -25.278 -2.228 1.00 41.94 86 LEU A O 1
ATOM 708 N N . THR A 1 87 ? 4.852 -25.327 -1.624 1.00 48.44 87 THR A N 1
ATOM 709 C CA . THR A 1 87 ? 4.332 -26.110 -2.765 1.00 48.44 87 THR A CA 1
ATOM 710 C C . THR A 1 87 ? 3.325 -25.346 -3.637 1.00 48.44 87 THR A C 1
ATOM 712 O O . THR A 1 87 ? 2.481 -25.953 -4.282 1.00 48.44 87 THR A O 1
ATOM 715 N N . ALA A 1 88 ? 3.385 -24.013 -3.680 1.00 54.25 88 ALA A N 1
ATOM 716 C CA . ALA A 1 88 ? 2.507 -23.230 -4.556 1.00 54.25 88 ALA A CA 1
ATOM 717 C C . ALA A 1 88 ? 2.962 -23.301 -6.029 1.00 54.25 88 ALA A C 1
ATOM 719 O O . ALA A 1 88 ? 4.097 -22.926 -6.350 1.00 54.25 88 ALA A O 1
ATOM 720 N N . GLU A 1 89 ? 2.067 -23.742 -6.917 1.00 57.38 89 GLU A N 1
ATOM 721 C CA . GLU A 1 89 ? 2.295 -23.812 -8.364 1.00 57.38 89 GLU A CA 1
ATOM 722 C C . GLU A 1 89 ? 2.411 -22.394 -8.978 1.00 57.38 89 GLU A C 1
ATOM 724 O O . GLU A 1 89 ? 1.687 -21.464 -8.593 1.00 57.38 89 GLU A O 1
ATOM 729 N N . PRO A 1 90 ? 3.366 -22.155 -9.895 1.00 58.62 90 PRO A N 1
ATOM 730 C CA . PRO A 1 90 ? 3.492 -20.876 -10.585 1.00 58.62 90 PRO A CA 1
ATOM 731 C C . PRO A 1 90 ? 2.354 -20.696 -11.598 1.00 58.62 90 PRO A C 1
ATOM 733 O O . PRO A 1 90 ? 2.284 -21.397 -12.588 1.00 58.62 90 PRO A O 1
ATOM 736 N N . VAL A 1 91 ? 1.470 -19.717 -11.396 1.00 67.19 91 VAL A N 1
ATOM 737 C CA . VAL A 1 91 ? 0.258 -19.606 -12.237 1.00 67.19 91 VAL A CA 1
ATOM 738 C C . VAL A 1 91 ? 0.412 -18.610 -13.380 1.00 67.19 91 VAL A C 1
ATOM 740 O O . VAL A 1 91 ? -0.137 -18.809 -14.466 1.00 67.19 91 VAL A O 1
ATOM 743 N N . ARG A 1 92 ? 1.129 -17.499 -13.166 1.00 87.06 92 ARG A N 1
ATOM 744 C CA . ARG A 1 92 ? 1.133 -16.409 -14.146 1.00 87.06 92 ARG A CA 1
ATOM 745 C C . ARG A 1 92 ? 2.456 -15.668 -14.230 1.00 87.06 92 ARG A C 1
ATOM 747 O O . ARG A 1 92 ? 2.893 -15.021 -13.277 1.00 87.06 92 ARG A O 1
ATOM 754 N N . PHE A 1 93 ? 3.019 -15.656 -15.428 1.00 91.00 93 PHE A N 1
ATOM 755 C CA . PHE A 1 93 ? 4.207 -14.903 -15.793 1.00 91.00 93 PHE A CA 1
ATOM 756 C C . PHE A 1 93 ? 3.843 -13.812 -16.801 1.00 91.00 93 PHE A C 1
ATOM 758 O O . PHE A 1 93 ? 3.361 -14.084 -17.898 1.00 91.00 93 PHE A O 1
ATOM 765 N N . VAL A 1 94 ? 4.043 -12.554 -16.413 1.00 94.19 94 VAL A N 1
ATOM 766 C CA . VAL A 1 94 ? 3.822 -11.386 -17.270 1.00 94.19 94 VAL A CA 1
ATOM 767 C C . VAL A 1 94 ? 5.167 -10.758 -17.591 1.00 94.19 94 VAL A C 1
ATOM 769 O O . VAL A 1 94 ? 5.971 -10.560 -16.685 1.00 94.19 94 VAL A O 1
ATOM 772 N N . TYR A 1 95 ? 5.405 -10.409 -18.849 1.00 95.44 95 TYR A N 1
ATOM 773 C CA . TYR A 1 95 ? 6.670 -9.820 -19.292 1.00 95.44 95 TYR A CA 1
ATOM 774 C C . TYR A 1 95 ? 6.447 -8.695 -20.303 1.00 95.44 95 TYR A C 1
ATOM 776 O O . TYR A 1 95 ? 5.374 -8.583 -20.889 1.00 95.44 95 TYR A O 1
ATOM 784 N N . GLN A 1 96 ? 7.433 -7.826 -20.499 1.00 97.25 96 GLN A N 1
ATOM 785 C CA . GLN A 1 96 ? 7.348 -6.719 -21.452 1.00 97.25 96 GLN A CA 1
ATOM 786 C C . GLN A 1 96 ? 7.290 -7.223 -22.909 1.00 97.25 96 GLN A C 1
ATOM 788 O O . GLN A 1 96 ? 8.075 -8.082 -23.289 1.00 97.25 96 GLN A O 1
ATOM 793 N N . ARG A 1 97 ? 6.390 -6.674 -23.738 1.00 95.25 97 ARG A N 1
ATOM 794 C CA . ARG A 1 97 ? 6.145 -7.124 -25.134 1.00 95.25 97 ARG A CA 1
ATOM 795 C C . ARG A 1 97 ? 7.371 -7.208 -26.050 1.00 95.25 97 ARG A C 1
ATOM 797 O O . ARG A 1 97 ? 7.363 -7.998 -26.978 1.00 95.25 97 ARG A O 1
ATOM 804 N N . ASP A 1 98 ? 8.354 -6.350 -25.839 1.00 95.88 98 ASP A N 1
ATOM 805 C CA . ASP A 1 98 ? 9.589 -6.235 -26.621 1.00 95.88 98 ASP A CA 1
ATOM 806 C C . ASP A 1 98 ? 10.732 -7.103 -26.070 1.00 95.88 98 ASP A C 1
ATOM 808 O O . ASP A 1 98 ? 11.844 -7.045 -26.589 1.00 95.88 98 ASP A O 1
ATOM 812 N N . MET A 1 99 ? 10.482 -7.905 -25.027 1.00 96.56 99 MET A N 1
ATOM 813 C CA . MET A 1 99 ? 11.461 -8.861 -24.519 1.00 96.56 99 MET A CA 1
ATOM 814 C C . MET A 1 99 ? 11.797 -9.890 -25.613 1.00 96.56 99 MET A C 1
ATOM 816 O O . MET A 1 99 ? 10.879 -10.527 -26.126 1.00 96.56 99 MET A O 1
ATOM 820 N N . PRO A 1 100 ? 13.084 -10.091 -25.956 1.00 96.75 100 PRO A N 1
ATOM 821 C CA . PRO A 1 100 ? 13.484 -11.071 -26.958 1.00 96.75 100 PRO A CA 1
ATOM 822 C C . PRO A 1 100 ? 13.034 -12.483 -26.578 1.00 96.75 100 PRO A C 1
ATOM 824 O O . PRO A 1 100 ? 13.225 -12.892 -25.431 1.00 96.75 100 PRO A O 1
ATOM 827 N N . ASP A 1 101 ? 12.536 -13.252 -27.547 1.00 94.44 101 ASP A N 1
ATOM 828 C CA . ASP A 1 101 ? 12.009 -14.608 -27.315 1.00 94.44 101 ASP A CA 1
ATOM 829 C C . ASP A 1 101 ? 13.030 -15.526 -26.628 1.00 94.44 101 ASP A C 1
ATOM 831 O O . ASP A 1 101 ? 12.684 -16.286 -25.730 1.00 94.44 101 ASP A O 1
ATOM 835 N N . ALA A 1 102 ? 14.321 -15.383 -26.950 1.00 95.56 102 ALA A N 1
ATOM 836 C CA . ALA A 1 102 ? 15.393 -16.122 -26.281 1.00 95.56 102 ALA A CA 1
ATOM 837 C C . ALA A 1 102 ? 15.453 -15.863 -24.760 1.00 95.56 102 ALA A C 1
ATOM 839 O O . ALA A 1 102 ? 15.760 -16.766 -23.984 1.00 95.56 102 ALA A O 1
ATOM 840 N N . MET A 1 103 ? 15.151 -14.636 -24.316 1.00 94.75 103 MET A N 1
ATOM 841 C CA . MET A 1 103 ? 15.071 -14.298 -22.892 1.00 94.75 103 MET A CA 1
ATOM 842 C C . MET A 1 103 ? 13.775 -14.825 -22.268 1.00 94.75 103 MET A C 1
ATOM 844 O O . MET A 1 103 ? 13.808 -15.271 -21.122 1.00 94.75 103 MET A O 1
ATOM 848 N N . VAL A 1 104 ? 12.663 -14.804 -23.009 1.00 92.81 104 VAL A N 1
ATOM 849 C CA . VAL A 1 104 ? 11.375 -15.352 -22.557 1.00 92.81 104 VAL A CA 1
ATOM 850 C C . VAL A 1 104 ? 11.485 -16.858 -22.322 1.00 92.81 104 VAL A C 1
ATOM 852 O O . VAL A 1 104 ? 11.133 -17.312 -21.237 1.00 92.81 104 VAL A O 1
ATOM 855 N N . GLU A 1 105 ? 12.040 -17.618 -23.270 1.00 91.25 105 GLU A N 1
ATOM 856 C CA . GLU A 1 105 ? 12.247 -19.067 -23.116 1.00 91.25 105 GLU A CA 1
ATOM 857 C C . GLU A 1 105 ? 13.242 -19.377 -21.988 1.00 91.25 105 GLU A C 1
ATOM 859 O O . GLU A 1 105 ? 12.990 -20.253 -21.164 1.00 91.25 105 GLU A O 1
ATOM 864 N N . MET A 1 106 ? 14.316 -18.590 -21.844 1.00 93.00 106 MET A N 1
ATOM 865 C CA . MET A 1 106 ? 15.234 -18.741 -20.707 1.00 93.00 106 MET A CA 1
ATOM 866 C C . MET A 1 106 ? 14.518 -18.545 -19.361 1.00 93.00 106 MET A C 1
ATOM 868 O O . MET A 1 106 ? 14.721 -19.329 -18.433 1.00 93.00 106 MET A O 1
ATOM 872 N N . LEU A 1 107 ? 13.666 -17.521 -19.238 1.00 91.50 107 LEU A N 1
ATOM 873 C CA . LEU A 1 107 ? 12.887 -17.284 -18.019 1.00 91.50 107 LEU A CA 1
ATOM 874 C C . LEU A 1 107 ? 11.842 -18.378 -17.797 1.00 91.50 107 LEU A C 1
ATOM 876 O O . LEU A 1 107 ? 11.649 -18.795 -16.658 1.00 91.50 107 LEU A O 1
ATOM 880 N N . ARG A 1 108 ? 11.213 -18.872 -18.863 1.00 87.00 108 ARG A N 1
ATOM 881 C CA . ARG A 1 108 ? 10.263 -19.984 -18.818 1.00 87.00 108 ARG A CA 1
ATOM 882 C C . ARG A 1 108 ? 10.893 -21.245 -18.233 1.00 87.00 108 ARG A C 1
ATOM 884 O O . ARG A 1 108 ? 10.331 -21.817 -17.300 1.00 87.00 108 ARG A O 1
ATOM 891 N N . ASP A 1 109 ? 12.074 -21.614 -18.717 1.00 88.19 109 ASP A N 1
ATOM 892 C CA . ASP A 1 109 ? 12.811 -22.783 -18.237 1.00 88.19 109 ASP A CA 1
ATOM 893 C C . ASP A 1 109 ? 13.267 -22.603 -16.785 1.00 88.19 109 ASP A C 1
ATOM 895 O O . ASP A 1 109 ? 13.137 -23.508 -15.962 1.00 88.19 109 ASP A O 1
ATOM 899 N N . LYS A 1 110 ? 13.781 -21.415 -16.435 1.00 88.12 110 LYS A N 1
ATOM 900 C CA . LYS A 1 110 ? 14.282 -21.126 -15.079 1.00 88.12 110 LYS A CA 1
ATOM 901 C C . LYS A 1 110 ? 13.184 -21.014 -14.027 1.00 88.12 110 LYS A C 1
ATOM 903 O O . LYS A 1 110 ? 13.456 -21.272 -12.857 1.00 88.12 110 LYS A O 1
ATOM 908 N N . LEU A 1 111 ? 11.984 -20.599 -14.422 1.00 84.69 111 LEU A N 1
ATOM 909 C CA . LEU A 1 111 ? 10.826 -20.472 -13.538 1.00 84.69 111 LEU A CA 1
ATOM 910 C C . LEU A 1 111 ? 9.960 -21.742 -13.516 1.00 84.69 111 LEU A C 1
ATOM 912 O O . LEU A 1 111 ? 8.945 -21.750 -12.823 1.00 84.69 111 LEU A O 1
ATOM 916 N N . THR A 1 112 ? 10.371 -22.797 -14.232 1.00 83.81 112 THR A N 1
ATOM 917 C CA . THR A 1 112 ? 9.665 -24.085 -14.330 1.00 83.81 112 THR A CA 1
ATOM 918 C C . THR A 1 112 ? 8.208 -23.902 -14.761 1.00 83.81 112 THR A C 1
ATOM 920 O O . THR A 1 112 ? 7.299 -24.500 -14.193 1.00 83.81 112 THR A O 1
ATOM 923 N N . ILE A 1 113 ? 7.989 -23.037 -15.755 1.00 79.75 113 ILE A N 1
ATOM 924 C CA . ILE A 1 113 ? 6.647 -22.689 -16.222 1.00 79.75 113 ILE A CA 1
ATOM 925 C C . ILE A 1 113 ? 6.105 -23.830 -17.091 1.00 79.75 113 ILE A C 1
ATOM 927 O O . ILE A 1 113 ? 6.605 -24.101 -18.189 1.00 79.75 113 ILE A O 1
ATOM 931 N N . SER A 1 114 ? 5.088 -24.515 -16.577 1.00 71.06 114 SER A N 1
ATOM 932 C CA . SER A 1 114 ? 4.441 -25.669 -17.189 1.00 71.06 114 SER A CA 1
ATOM 933 C C . SER A 1 114 ? 3.550 -25.277 -18.380 1.00 71.06 114 SER A C 1
ATOM 935 O O . SER A 1 114 ? 3.377 -24.106 -18.713 1.00 71.06 114 SER A O 1
ATOM 937 N N . ARG A 1 115 ? 2.955 -26.270 -19.059 1.00 63.78 115 ARG A N 1
ATOM 938 C CA . ARG A 1 115 ? 1.965 -26.020 -20.129 1.00 63.78 115 ARG A CA 1
ATOM 939 C C . ARG A 1 115 ? 0.639 -25.454 -19.610 1.00 63.78 115 ARG A C 1
ATOM 941 O O . ARG A 1 115 ? -0.117 -24.914 -20.412 1.00 63.78 115 ARG A O 1
ATOM 948 N N . TYR A 1 116 ? 0.351 -25.619 -18.322 1.00 66.00 116 TYR A N 1
ATOM 949 C CA . TYR A 1 116 ? -0.867 -25.116 -17.684 1.00 66.00 116 TYR A CA 1
ATOM 950 C C . TYR A 1 116 ? -0.710 -23.674 -17.192 1.00 66.00 116 TYR A C 1
ATOM 952 O O . TYR A 1 116 ? -1.702 -22.992 -16.937 1.00 66.00 116 TYR A O 1
ATOM 960 N N . ASP A 1 117 ? 0.527 -23.193 -17.118 1.00 77.50 117 ASP A N 1
ATOM 961 C CA . ASP A 1 117 ? 0.853 -21.887 -16.575 1.00 77.50 117 ASP A CA 1
ATOM 962 C C . ASP A 1 117 ? 0.694 -20.813 -17.658 1.00 77.50 117 ASP A C 1
ATOM 964 O O . ASP A 1 117 ? 1.002 -21.006 -18.839 1.00 77.50 117 ASP A O 1
ATOM 968 N N . SER A 1 118 ? 0.223 -19.634 -17.261 1.00 83.56 118 SER A N 1
ATOM 969 C CA . SER A 1 118 ? -0.069 -18.560 -18.204 1.00 83.56 118 SER A CA 1
ATOM 970 C C . SER A 1 118 ? 1.133 -17.636 -18.411 1.00 83.56 118 SER A C 1
ATOM 972 O O . SER A 1 118 ? 1.539 -16.905 -17.504 1.00 83.56 118 SER A O 1
ATOM 974 N N . ILE A 1 119 ? 1.664 -17.620 -19.636 1.00 88.62 119 ILE A N 1
ATOM 975 C CA . ILE A 1 119 ? 2.691 -16.679 -20.103 1.00 88.62 119 ILE A CA 1
ATOM 976 C C . ILE A 1 119 ? 2.005 -15.572 -20.908 1.00 88.62 119 ILE A C 1
ATOM 978 O O . ILE A 1 119 ? 1.382 -15.841 -21.934 1.00 88.62 119 ILE A O 1
ATOM 982 N N . ILE A 1 120 ? 2.091 -14.322 -20.445 1.00 91.50 120 ILE A N 1
ATOM 983 C CA . ILE A 1 120 ? 1.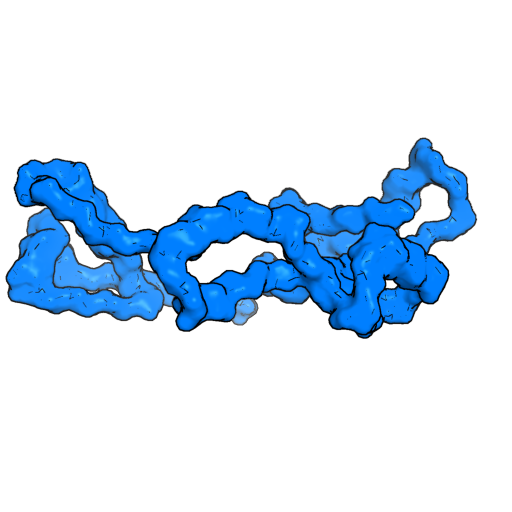351 -13.200 -21.037 1.00 91.50 120 ILE A CA 1
ATOM 984 C C . ILE A 1 120 ? 2.291 -12.029 -21.356 1.00 91.50 120 ILE A C 1
ATOM 986 O O . ILE A 1 120 ? 2.853 -11.429 -20.433 1.00 91.50 120 ILE A O 1
ATOM 990 N N . PRO A 1 121 ? 2.392 -11.600 -22.628 1.00 93.56 121 PRO A N 1
ATOM 991 C CA . PRO A 1 121 ? 3.061 -10.353 -22.968 1.00 93.56 121 PRO A CA 1
ATOM 992 C C . PRO A 1 121 ? 2.217 -9.148 -22.518 1.00 93.56 121 PRO A C 1
ATOM 994 O O . PRO A 1 121 ? 1.036 -9.004 -22.840 1.00 93.56 121 PRO A O 1
ATOM 997 N N . GLY A 1 122 ? 2.836 -8.241 -21.773 1.00 92.19 122 GLY A N 1
ATOM 998 C CA . GLY A 1 122 ? 2.220 -7.100 -21.108 1.00 92.19 122 GLY A CA 1
ATOM 999 C C . GLY A 1 122 ? 2.965 -5.783 -21.333 1.00 92.19 122 GLY A C 1
ATOM 1000 O O . GLY A 1 122 ? 3.976 -5.693 -22.029 1.00 92.19 122 GLY A O 1
ATOM 1001 N N . GLY A 1 123 ? 2.417 -4.714 -20.755 1.00 92.69 123 GLY A N 1
ATOM 1002 C CA . GLY A 1 123 ? 3.025 -3.386 -20.817 1.00 92.69 123 GLY A CA 1
ATOM 1003 C C . GLY A 1 123 ? 4.306 -3.273 -19.986 1.00 92.69 123 GLY A C 1
ATOM 1004 O O . GLY A 1 123 ? 4.607 -4.122 -19.155 1.00 92.69 123 GLY A O 1
ATOM 1005 N N . ARG A 1 124 ? 5.027 -2.163 -20.168 1.00 94.69 124 ARG A N 1
ATOM 1006 C CA . ARG A 1 124 ? 6.290 -1.858 -19.473 1.00 94.69 124 ARG A CA 1
ATOM 1007 C C . ARG A 1 124 ? 6.184 -1.797 -17.951 1.00 94.69 124 ARG A C 1
ATOM 1009 O O . ARG A 1 124 ? 7.161 -2.097 -17.273 1.00 94.69 124 ARG A O 1
ATOM 1016 N N . TYR A 1 125 ? 5.044 -1.395 -17.406 1.00 95.56 125 TYR A N 1
ATOM 1017 C CA . TYR A 1 125 ? 4.871 -1.264 -15.962 1.00 95.56 125 TYR A CA 1
ATOM 1018 C C . TYR A 1 125 ? 3.912 -2.332 -15.453 1.00 95.56 125 TYR A C 1
ATOM 1020 O O . TYR A 1 125 ? 2.839 -2.555 -16.016 1.00 95.56 125 TYR A O 1
ATOM 1028 N N . HIS A 1 126 ? 4.298 -2.975 -14.358 1.00 93.75 126 HIS A N 1
ATOM 1029 C CA . HIS A 1 126 ? 3.446 -3.884 -13.599 1.00 93.75 126 HIS A CA 1
ATOM 1030 C C . HIS A 1 126 ? 3.154 -3.277 -12.218 1.00 93.75 126 HIS A C 1
ATOM 1032 O O . HIS A 1 126 ? 3.629 -2.188 -11.900 1.00 93.75 126 HIS A O 1
ATOM 1038 N N . ASN A 1 127 ? 2.361 -3.959 -11.386 1.00 92.56 127 ASN A N 1
ATOM 1039 C CA . ASN A 1 127 ? 2.002 -3.484 -10.039 1.00 92.56 127 ASN A CA 1
ATOM 1040 C C . ASN A 1 127 ? 1.344 -2.091 -10.024 1.00 92.56 127 ASN A C 1
ATOM 1042 O O . ASN A 1 127 ? 1.709 -1.235 -9.230 1.00 92.56 127 ASN A O 1
ATOM 1046 N N . PHE A 1 128 ? 0.325 -1.860 -10.858 1.00 93.94 128 PHE A N 1
ATOM 1047 C CA . PHE A 1 128 ? -0.458 -0.613 -10.804 1.00 93.94 128 PHE A CA 1
ATOM 1048 C C . PHE A 1 128 ? -1.158 -0.378 -9.453 1.00 93.94 128 PHE A C 1
ATOM 1050 O O . PHE A 1 128 ? -1.551 0.747 -9.169 1.00 93.94 128 PHE A O 1
ATOM 1057 N N . LYS A 1 129 ? -1.244 -1.399 -8.586 1.00 92.56 129 LYS A N 1
ATOM 1058 C CA . LYS A 1 129 ? -1.677 -1.261 -7.186 1.00 92.56 129 LYS A CA 1
ATOM 1059 C C . LYS A 1 129 ? -0.882 -0.200 -6.412 1.00 92.56 129 LYS A C 1
ATOM 1061 O O . LYS A 1 129 ? -1.431 0.421 -5.513 1.00 92.56 129 LYS A O 1
ATOM 1066 N N . ASP A 1 130 ? 0.365 0.070 -6.794 1.00 92.94 130 ASP A N 1
ATOM 1067 C CA . ASP A 1 130 ? 1.206 1.055 -6.105 1.00 92.94 130 ASP A CA 1
ATOM 1068 C C . ASP A 1 130 ? 0.683 2.489 -6.288 1.00 92.94 130 ASP A C 1
ATOM 1070 O O . ASP A 1 130 ? 1.008 3.373 -5.500 1.00 92.94 130 ASP A O 1
ATOM 1074 N N . PHE A 1 131 ? -0.196 2.723 -7.271 1.00 95.19 131 PHE A N 1
ATOM 1075 C CA . PHE A 1 131 ? -0.893 4.001 -7.434 1.00 95.19 131 PHE A CA 1
ATOM 1076 C C . PHE A 1 131 ? -1.898 4.283 -6.308 1.00 95.19 131 PHE A C 1
ATOM 1078 O O . PHE A 1 131 ? -2.305 5.429 -6.145 1.00 95.19 131 PHE A O 1
ATOM 1085 N N . ILE A 1 132 ? -2.262 3.289 -5.488 1.00 94.38 132 ILE A N 1
ATOM 1086 C CA . ILE A 1 132 ? -3.014 3.530 -4.245 1.00 94.38 132 ILE A CA 1
ATOM 1087 C C . ILE A 1 132 ? -2.212 4.460 -3.318 1.00 94.38 132 ILE A C 1
ATOM 1089 O O . ILE A 1 132 ? -2.786 5.338 -2.681 1.00 94.38 132 ILE A O 1
ATOM 1093 N N . GLY A 1 133 ? -0.883 4.313 -3.290 1.00 91.06 133 GLY A N 1
ATOM 1094 C CA . GLY A 1 133 ? 0.042 5.178 -2.554 1.00 91.06 133 GLY A CA 1
ATOM 1095 C C . GLY A 1 133 ? 0.577 6.359 -3.370 1.00 91.06 133 GLY A C 1
ATOM 1096 O O . GLY A 1 133 ? 1.630 6.898 -3.028 1.00 91.06 133 GLY A O 1
ATOM 1097 N N . PHE A 1 134 ? -0.083 6.741 -4.471 1.00 95.31 134 PHE A N 1
ATOM 1098 C CA . PHE A 1 134 ? 0.402 7.818 -5.333 1.00 95.31 134 PHE A CA 1
ATOM 1099 C C . PHE A 1 134 ? 0.456 9.156 -4.571 1.00 95.31 134 PHE A C 1
ATOM 1101 O O . PHE A 1 134 ? -0.549 9.575 -3.987 1.00 95.31 134 PHE A O 1
ATOM 1108 N N . PRO A 1 135 ? 1.600 9.865 -4.574 1.00 93.81 135 PRO A N 1
ATOM 1109 C CA . PRO A 1 135 ? 1.741 11.088 -3.798 1.00 93.81 135 PRO A CA 1
ATOM 1110 C C . PRO A 1 135 ? 0.931 12.236 -4.412 1.00 93.81 135 PRO A C 1
ATOM 1112 O O . PRO A 1 135 ? 1.003 12.506 -5.612 1.00 93.81 135 PRO A O 1
ATOM 1115 N N . ASN A 1 136 ? 0.216 12.996 -3.577 1.00 93.56 136 ASN A N 1
ATOM 1116 C CA . ASN A 1 136 ? -0.360 14.261 -4.024 1.00 93.56 136 ASN A CA 1
ATOM 1117 C C . ASN A 1 136 ? 0.732 15.331 -4.113 1.00 93.56 136 ASN A C 1
ATOM 1119 O O . ASN A 1 136 ? 1.112 15.950 -3.122 1.00 93.56 136 ASN A O 1
ATOM 1123 N N . VAL A 1 137 ? 1.201 15.580 -5.329 1.00 90.56 137 VAL A N 1
ATOM 1124 C CA . VAL A 1 137 ? 2.234 16.581 -5.608 1.00 90.56 137 VAL A CA 1
ATOM 1125 C C . VAL A 1 137 ? 1.626 17.967 -5.886 1.00 90.56 137 VAL A C 1
ATOM 1127 O O . VAL A 1 137 ? 2.351 18.950 -6.009 1.00 90.56 137 VAL A O 1
ATOM 1130 N N . GLY A 1 138 ? 0.299 18.106 -5.966 1.00 89.62 138 GLY A N 1
ATOM 1131 C CA . GLY A 1 138 ? -0.382 19.354 -6.324 1.00 89.62 138 GLY A CA 1
ATOM 1132 C C . GLY A 1 138 ? -0.981 20.123 -5.145 1.00 89.62 138 GLY A C 1
ATOM 1133 O O . GLY A 1 138 ? -0.321 20.370 -4.140 1.00 89.62 138 GLY A O 1
ATOM 1134 N N . LYS A 1 139 ? -2.211 20.610 -5.332 1.00 92.31 139 LYS A N 1
ATOM 1135 C CA . LYS A 1 139 ? -2.995 21.334 -4.320 1.00 92.31 139 LYS A CA 1
ATOM 1136 C C . LYS A 1 139 ? -3.949 20.361 -3.613 1.00 92.31 139 LYS A C 1
ATOM 1138 O O . LYS A 1 139 ? -4.196 19.255 -4.088 1.00 92.31 139 LYS A O 1
ATOM 1143 N N . ALA A 1 140 ? -4.529 20.789 -2.492 1.00 93.56 140 ALA A N 1
ATOM 1144 C CA . ALA A 1 140 ? -5.475 19.975 -1.721 1.00 93.56 140 ALA A CA 1
ATOM 1145 C C . ALA A 1 140 ? -6.760 19.606 -2.491 1.00 93.56 140 ALA A C 1
ATOM 1147 O O . ALA A 1 140 ? -7.415 18.637 -2.142 1.00 93.56 140 ALA A O 1
ATOM 1148 N N . ASN A 1 141 ? -7.112 20.334 -3.556 1.00 94.62 141 ASN A N 1
ATOM 1149 C CA . ASN A 1 141 ? -8.271 20.032 -4.404 1.00 94.62 141 ASN A CA 1
ATOM 1150 C C . ASN A 1 141 ? -8.114 18.758 -5.255 1.00 94.62 141 ASN A C 1
ATOM 1152 O O . ASN A 1 141 ? -9.092 18.321 -5.849 1.00 94.62 141 ASN A O 1
ATOM 1156 N N . LEU A 1 142 ? -6.907 18.191 -5.341 1.00 94.56 142 LEU A N 1
ATOM 1157 C CA . LEU A 1 142 ? -6.650 16.927 -6.039 1.00 94.56 142 LEU A CA 1
ATOM 1158 C C . LEU A 1 142 ? -6.941 15.696 -5.170 1.00 94.56 142 LEU A C 1
ATOM 1160 O O . LEU A 1 142 ? -6.845 14.574 -5.653 1.00 94.56 142 LEU A O 1
ATOM 1164 N N . VAL A 1 143 ? -7.252 15.900 -3.888 1.00 95.69 143 VAL A N 1
ATOM 1165 C CA . VAL A 1 143 ? -7.503 14.833 -2.919 1.00 95.69 143 VAL A CA 1
ATOM 1166 C C . VAL A 1 143 ? -8.851 15.082 -2.257 1.00 95.69 143 VAL A C 1
ATOM 1168 O O . VAL A 1 143 ? -9.235 16.221 -1.986 1.00 95.69 143 VAL A O 1
ATOM 1171 N N . ASN A 1 144 ? -9.578 14.001 -1.990 1.00 96.12 144 ASN A N 1
ATOM 1172 C CA . ASN A 1 144 ? -10.823 14.076 -1.241 1.00 96.12 144 ASN A CA 1
ATOM 1173 C C . ASN A 1 144 ? -10.560 14.646 0.155 1.00 96.12 144 ASN A C 1
ATOM 1175 O O . ASN A 1 144 ? -9.614 14.255 0.838 1.00 96.12 144 ASN A O 1
ATOM 1179 N N . LYS A 1 145 ? -11.412 15.573 0.594 1.00 95.31 145 LYS A N 1
ATOM 1180 C CA . LYS A 1 145 ? -11.304 16.131 1.942 1.00 95.31 145 LYS A CA 1
ATOM 1181 C C . LYS A 1 145 ? -11.534 15.014 2.968 1.00 95.31 145 LYS A C 1
ATOM 1183 O O . LYS A 1 145 ? -12.492 14.256 2.803 1.00 95.31 145 LYS A O 1
ATOM 1188 N N . PRO A 1 146 ? -10.705 14.912 4.020 1.00 94.44 146 PRO A N 1
ATOM 1189 C CA . PRO A 1 146 ? -10.939 13.934 5.068 1.00 94.44 146 PRO A CA 1
ATOM 1190 C C . PRO A 1 146 ? -12.266 14.248 5.763 1.00 94.44 146 PRO A C 1
ATOM 1192 O O . PRO A 1 146 ? -12.525 15.393 6.138 1.00 94.44 146 PRO A O 1
ATOM 1195 N N . LEU A 1 147 ? -13.104 13.227 5.928 1.00 95.38 147 LEU A N 1
ATOM 1196 C CA . LEU A 1 147 ? -14.319 13.323 6.728 1.00 95.38 147 LEU A CA 1
ATOM 1197 C C . LEU A 1 147 ? -13.953 12.978 8.178 1.00 95.38 147 LEU A C 1
ATOM 1199 O O . LEU A 1 147 ? -13.506 11.854 8.426 1.00 95.38 147 LEU A O 1
ATOM 1203 N N . PRO A 1 148 ? -14.078 13.918 9.133 1.00 95.62 148 PRO A N 1
ATOM 1204 C CA . PRO A 1 148 ? -13.749 13.638 10.522 1.00 95.62 148 PRO A CA 1
ATOM 1205 C C . PRO A 1 148 ? -14.688 12.561 11.068 1.00 95.62 148 PRO A C 1
ATOM 1207 O O . PRO A 1 148 ? -15.907 12.640 10.914 1.00 95.62 148 PRO A O 1
ATOM 1210 N N . ARG A 1 149 ? -14.106 11.549 11.714 1.00 96.50 149 ARG A N 1
ATOM 1211 C CA . ARG A 1 149 ? -14.861 10.468 12.354 1.00 96.50 149 ARG A CA 1
ATOM 1212 C C . ARG A 1 149 ? -15.520 11.007 13.620 1.00 96.50 149 ARG A C 1
ATOM 1214 O O . ARG A 1 149 ? -14.854 11.605 14.462 1.00 96.50 149 ARG A O 1
ATOM 1221 N N . LEU A 1 150 ? -16.815 10.774 13.768 1.00 96.69 150 LEU A N 1
ATOM 1222 C CA . LEU A 1 150 ? -17.611 11.291 14.873 1.00 96.69 150 LEU A CA 1
ATOM 1223 C C . LEU A 1 150 ? -17.473 10.410 16.120 1.00 96.69 150 LEU A C 1
ATOM 1225 O O . LEU A 1 150 ? -17.470 9.175 16.058 1.00 96.69 150 LEU A O 1
ATOM 1229 N N . ARG A 1 151 ? -17.394 11.055 17.285 1.00 95.69 151 ARG A N 1
ATOM 1230 C CA . ARG A 1 151 ? -17.629 10.397 18.574 1.00 95.69 151 ARG A CA 1
ATOM 1231 C C . ARG A 1 151 ? -19.137 10.219 18.749 1.00 95.69 151 ARG A C 1
ATOM 1233 O O . ARG A 1 151 ? -19.917 11.085 18.366 1.00 95.69 151 ARG A O 1
ATOM 1240 N N . HIS A 1 152 ? -19.545 9.091 19.316 1.00 96.12 152 HIS A N 1
ATOM 1241 C CA . HIS A 1 152 ? -20.941 8.835 19.608 1.00 96.12 152 HIS A CA 1
ATOM 1242 C C . HIS A 1 152 ? -21.219 9.430 20.988 1.00 96.12 152 HIS A C 1
ATOM 1244 O O . HIS A 1 152 ? -20.782 8.877 21.996 1.00 96.12 152 HIS A O 1
ATOM 1250 N N . ILE A 1 153 ? -21.915 10.571 21.010 1.00 95.06 153 ILE A N 1
ATOM 1251 C CA . ILE A 1 153 ? -22.113 11.442 22.189 1.00 95.06 153 ILE A CA 1
ATOM 1252 C C . ILE A 1 153 ? -22.685 10.678 23.395 1.00 95.06 153 ILE A C 1
ATOM 1254 O O . ILE A 1 153 ? -22.506 11.080 24.539 1.00 95.06 153 ILE A O 1
ATOM 1258 N N . TRP A 1 154 ? -23.369 9.557 23.152 1.00 96.25 154 TRP A N 1
ATOM 1259 C CA . TRP A 1 154 ? -23.898 8.698 24.208 1.00 96.25 154 TRP A CA 1
ATOM 1260 C C . TRP A 1 154 ? -22.836 8.244 25.211 1.00 96.25 154 TRP A C 1
ATOM 1262 O O . TRP A 1 154 ? -23.102 8.298 26.404 1.00 96.25 154 TRP A O 1
ATOM 1272 N N . PHE A 1 155 ? -21.634 7.869 24.758 1.00 93.81 155 PHE A N 1
ATOM 1273 C CA . PHE A 1 155 ? -20.579 7.379 25.653 1.00 93.81 155 PHE A CA 1
ATOM 1274 C C . PHE A 1 155 ? -20.066 8.452 26.618 1.00 93.81 155 PHE A C 1
ATOM 1276 O O . PHE A 1 155 ? -19.649 8.119 27.721 1.00 93.81 155 PHE A O 1
ATOM 1283 N N . ASP A 1 156 ? -20.144 9.730 26.245 1.00 91.25 156 ASP A N 1
ATOM 1284 C CA . ASP A 1 156 ? -19.619 10.830 27.060 1.00 91.25 156 ASP A CA 1
ATOM 1285 C C . ASP A 1 156 ? -20.557 11.191 28.237 1.00 91.25 156 ASP A C 1
ATOM 1287 O O . ASP A 1 156 ? -20.192 11.976 29.110 1.00 91.25 156 ASP A O 1
ATOM 1291 N N . LYS A 1 157 ? -21.772 10.622 28.281 1.00 93.44 157 LYS A N 1
ATOM 1292 C CA . LYS A 1 157 ? -22.760 10.856 29.351 1.00 93.44 157 LYS A CA 1
ATOM 1293 C C . LYS A 1 157 ? -22.586 9.945 30.567 1.00 93.44 157 LYS A C 1
ATOM 1295 O O . LYS A 1 157 ? -23.253 10.162 31.576 1.00 93.44 157 LYS A O 1
ATOM 1300 N N . PHE A 1 158 ? -21.739 8.925 30.469 1.00 94.38 158 PHE A N 1
ATOM 1301 C CA . PHE A 1 158 ? -21.592 7.887 31.486 1.00 94.38 158 PHE A CA 1
ATOM 1302 C C . PHE A 1 158 ? -20.151 7.803 31.986 1.00 94.38 158 PHE A C 1
ATOM 1304 O O . PHE A 1 158 ? -19.220 8.293 31.351 1.00 94.38 158 PHE A O 1
ATOM 1311 N N . ARG A 1 159 ? -19.961 7.173 33.149 1.00 89.75 159 ARG A N 1
ATOM 1312 C CA . ARG A 1 159 ? -18.642 7.045 33.783 1.00 89.75 159 ARG A CA 1
ATOM 1313 C C . ARG A 1 159 ? -17.709 6.103 33.017 1.00 89.75 159 ARG A C 1
ATOM 1315 O O . ARG A 1 159 ? -16.500 6.319 33.013 1.00 89.75 159 ARG A O 1
ATOM 1322 N N . ASN A 1 160 ? -18.255 5.046 32.425 1.00 92.50 160 ASN A N 1
ATOM 1323 C CA . ASN A 1 160 ? -17.519 4.039 31.665 1.00 92.50 160 ASN A CA 1
ATOM 1324 C C . ASN A 1 160 ? -18.374 3.518 30.493 1.00 92.50 160 ASN A C 1
ATOM 1326 O O . ASN A 1 160 ? -19.572 3.802 30.400 1.00 92.50 160 ASN A O 1
ATOM 1330 N N . GLY A 1 161 ? -17.752 2.756 29.589 1.00 93.69 161 GLY A N 1
ATOM 1331 C CA . GLY A 1 161 ? -18.438 2.198 28.421 1.00 93.69 161 GLY A CA 1
ATOM 1332 C C . GLY A 1 161 ? -19.522 1.178 28.781 1.00 93.69 161 GLY A C 1
ATOM 1333 O O . GLY A 1 161 ? -20.533 1.095 28.086 1.00 93.69 161 GLY A O 1
ATOM 1334 N N . PHE A 1 162 ? -19.354 0.446 29.887 1.00 96.25 162 PHE A N 1
ATOM 1335 C CA . PHE A 1 162 ? -20.320 -0.556 30.346 1.00 96.25 162 PHE A CA 1
ATOM 1336 C C . PHE A 1 162 ? -21.649 0.070 30.765 1.00 96.25 162 PHE A C 1
ATOM 1338 O O . PHE A 1 162 ? -22.703 -0.455 30.423 1.00 96.25 162 PHE A O 1
ATOM 1345 N N . ASP A 1 163 ? -21.610 1.199 31.470 1.00 96.00 163 ASP A N 1
ATOM 1346 C CA . ASP A 1 163 ? -22.797 1.929 31.915 1.00 96.00 163 ASP A CA 1
ATOM 1347 C C . ASP A 1 163 ? -23.597 2.456 30.717 1.00 96.00 163 ASP A C 1
ATOM 1349 O O . ASP A 1 163 ? -24.820 2.327 30.684 1.00 96.00 163 ASP A O 1
ATOM 1353 N N . ALA A 1 164 ? -22.901 2.970 29.696 1.00 96.25 164 ALA A N 1
ATOM 1354 C CA . ALA A 1 164 ? -23.528 3.455 28.470 1.00 96.25 164 ALA A CA 1
ATOM 1355 C C . ALA A 1 164 ? -24.279 2.348 27.710 1.00 96.25 164 ALA A C 1
ATOM 1357 O O . ALA A 1 164 ? -25.368 2.597 27.192 1.00 96.25 164 ALA A O 1
ATOM 1358 N N . ILE A 1 165 ? -23.701 1.141 27.656 1.00 96.50 165 ILE A N 1
ATOM 1359 C CA . ILE A 1 165 ? -24.284 -0.032 26.984 1.00 96.50 165 ILE A CA 1
ATOM 1360 C C . ILE A 1 165 ? -25.396 -0.662 27.833 1.00 96.50 165 ILE A C 1
ATOM 1362 O O . ILE A 1 165 ? -26.401 -1.109 27.292 1.00 96.50 165 ILE A O 1
ATOM 1366 N N . ARG A 1 166 ? -25.247 -0.679 29.165 1.00 96.88 166 ARG A N 1
ATOM 1367 C CA . ARG A 1 166 ? -26.274 -1.200 30.080 1.00 96.88 166 ARG A CA 1
ATOM 1368 C C . ARG A 1 166 ? -27.575 -0.409 29.978 1.00 96.88 166 ARG A C 1
ATOM 1370 O O . ARG A 1 166 ? -28.644 -0.997 30.089 1.00 96.88 166 ARG A O 1
ATOM 1377 N N . GLU A 1 167 ? -27.477 0.906 29.793 1.0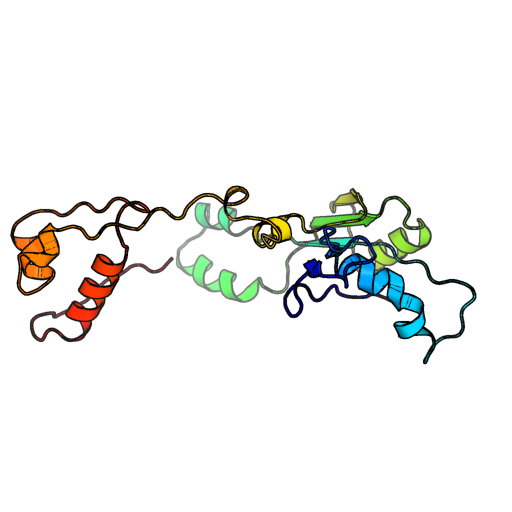0 97.38 167 GLU A N 1
ATOM 1378 C CA . GLU A 1 167 ? -28.645 1.776 29.667 1.00 97.38 167 GLU A CA 1
ATOM 1379 C C . GLU A 1 167 ? -29.405 1.527 28.355 1.00 97.38 167 GLU A C 1
ATOM 1381 O O . GLU A 1 167 ? -30.633 1.446 28.368 1.00 97.38 167 GLU A O 1
ATOM 1386 N N . ARG A 1 168 ? -28.698 1.420 27.216 1.00 96.31 168 ARG A N 1
ATOM 1387 C CA . ARG A 1 168 ? -29.285 1.159 25.888 1.00 96.31 168 ARG A CA 1
ATOM 1388 C C . ARG A 1 168 ? -28.288 0.502 24.940 1.00 96.31 168 ARG A C 1
ATOM 1390 O O . ARG A 1 168 ? -27.103 0.829 24.963 1.00 96.31 168 ARG A O 1
ATOM 1397 N N . ASP A 1 169 ? -28.812 -0.296 24.010 1.00 97.44 169 ASP A N 1
ATOM 1398 C CA . ASP A 1 169 ? -28.042 -0.811 22.877 1.00 97.44 169 ASP A CA 1
ATOM 1399 C C . ASP A 1 169 ? -27.427 0.334 22.059 1.00 97.44 169 ASP A C 1
ATOM 1401 O O . ASP A 1 169 ? -28.086 1.326 21.728 1.00 97.44 169 ASP A O 1
ATOM 1405 N N . VAL A 1 170 ? -26.147 0.182 21.711 1.00 96.81 170 VAL A N 1
ATOM 1406 C CA . VAL A 1 170 ? -25.383 1.179 20.954 1.00 96.81 170 VAL A CA 1
ATOM 1407 C C . VAL A 1 170 ? -24.995 0.612 19.596 1.00 96.81 170 VAL A C 1
ATOM 1409 O O . VAL A 1 170 ? -24.236 -0.350 19.504 1.00 96.81 170 VAL A O 1
ATOM 1412 N N . LEU A 1 171 ? -25.463 1.261 18.529 1.00 97.44 171 LEU A N 1
ATOM 1413 C CA . LEU A 1 171 ? -25.065 0.957 17.158 1.00 97.44 171 LEU A CA 1
ATOM 1414 C C . LEU A 1 171 ? -24.053 1.995 16.661 1.00 97.44 171 LEU A C 1
ATOM 1416 O O . LEU A 1 171 ? -24.348 3.188 16.599 1.00 97.44 171 LEU A O 1
ATOM 1420 N N . LEU A 1 172 ? -22.869 1.537 16.254 1.00 97.19 172 LEU A N 1
ATOM 1421 C CA . LEU A 1 172 ? -21.845 2.374 15.628 1.00 97.19 172 LEU A CA 1
ATOM 1422 C C . LEU A 1 172 ? -21.749 2.049 14.140 1.00 97.19 172 LEU A C 1
ATOM 1424 O O . LEU A 1 172 ? -21.575 0.896 13.758 1.00 97.19 172 LEU A O 1
ATOM 1428 N N . TYR A 1 173 ? -21.820 3.080 13.299 1.00 97.81 173 TYR A N 1
ATOM 1429 C CA . TYR A 1 173 ? -21.691 2.929 11.848 1.00 97.81 173 TYR A CA 1
ATOM 1430 C C . TYR A 1 173 ? -20.362 3.498 11.341 1.00 97.81 173 TYR A C 1
ATOM 1432 O O . TYR A 1 173 ? -20.105 4.696 11.488 1.00 97.81 173 TYR A O 1
ATOM 1440 N N . TYR A 1 174 ? -19.513 2.648 10.761 1.00 96.69 174 TYR A N 1
ATOM 1441 C CA . TYR A 1 174 ? -18.179 3.000 10.259 1.00 96.69 174 TYR A CA 1
ATOM 1442 C C . TYR A 1 174 ? -18.193 3.251 8.740 1.00 96.69 174 TYR A C 1
ATOM 1444 O O . TYR A 1 174 ? -18.960 2.598 8.039 1.00 96.69 174 TYR A O 1
ATOM 1452 N N . PRO A 1 175 ? -17.363 4.174 8.207 1.00 96.06 175 PRO A N 1
ATOM 1453 C CA . PRO A 1 175 ? -16.333 4.970 8.886 1.00 96.06 175 PRO A CA 1
ATOM 1454 C C . PRO A 1 175 ? -16.842 6.276 9.531 1.00 96.06 175 PRO A C 1
ATOM 1456 O O . PRO A 1 175 ? -16.023 7.040 10.039 1.00 96.06 175 PRO A O 1
ATOM 1459 N N . TYR A 1 176 ? -18.158 6.536 9.538 1.00 96.88 176 TYR A N 1
ATOM 1460 C CA . TYR A 1 176 ? -18.750 7.765 10.094 1.00 96.88 176 TYR A CA 1
ATOM 1461 C C . TYR A 1 176 ? -18.438 7.955 11.579 1.00 96.88 176 TYR A C 1
ATOM 1463 O O . TYR A 1 176 ? -18.103 9.058 11.998 1.00 96.88 176 TYR A O 1
ATOM 1471 N N . HIS A 1 177 ? -18.500 6.880 12.364 1.00 97.62 177 HIS A N 1
ATOM 1472 C CA . HIS A 1 177 ? -18.096 6.873 13.764 1.00 97.62 177 HIS A CA 1
ATOM 1473 C C . HIS A 1 177 ? -16.634 6.448 13.939 1.00 97.62 177 HIS A C 1
ATOM 1475 O O . HIS A 1 177 ? -16.020 5.784 13.093 1.00 97.62 177 HIS A O 1
ATOM 1481 N N . THR A 1 178 ? -16.050 6.818 15.074 1.00 97.19 178 THR A N 1
ATOM 1482 C CA . THR A 1 178 ? -14.726 6.329 15.459 1.00 97.19 178 THR A CA 1
ATOM 1483 C C . THR A 1 178 ? -14.773 4.895 15.993 1.00 97.19 178 THR A C 1
ATOM 1485 O O . THR A 1 178 ? -15.667 4.536 16.759 1.00 97.19 178 THR A O 1
ATOM 1488 N N . PHE A 1 179 ? -13.785 4.081 15.610 1.00 97.31 179 PHE A N 1
ATOM 1489 C CA . PHE A 1 179 ? -13.571 2.738 16.166 1.00 97.31 179 PHE A CA 1
ATOM 1490 C C . PHE A 1 179 ? -12.989 2.801 17.589 1.00 97.31 179 PHE A C 1
ATOM 1492 O O . PHE A 1 179 ? -12.980 1.804 18.301 1.00 97.31 179 PHE A O 1
ATOM 1499 N N . GLU A 1 180 ? -12.580 3.996 18.030 1.00 95.81 180 GLU A N 1
ATOM 1500 C CA . GLU A 1 180 ? -12.023 4.252 19.360 1.00 95.81 180 GLU A CA 1
ATOM 1501 C C . GLU A 1 180 ? -12.926 3.766 20.496 1.00 95.81 180 GLU A C 1
ATOM 1503 O O . GLU A 1 180 ? -12.422 3.317 21.511 1.00 95.81 180 GLU A O 1
ATOM 1508 N N . HIS A 1 181 ? -14.255 3.806 20.340 1.00 96.19 181 HIS A N 1
ATOM 1509 C CA . HIS A 1 181 ? -15.165 3.323 21.390 1.00 96.19 181 HIS A CA 1
ATOM 1510 C C . HIS A 1 181 ? -14.996 1.828 21.668 1.00 96.19 181 HIS A C 1
ATOM 1512 O O . HIS A 1 181 ? -15.070 1.415 22.820 1.00 96.19 181 HIS A O 1
ATOM 1518 N N . VAL A 1 182 ? -14.736 1.024 20.631 1.00 96.25 182 VAL A N 1
ATOM 1519 C CA . VAL A 1 182 ? -14.494 -0.419 20.781 1.00 96.25 182 VAL A CA 1
ATOM 1520 C C . VAL A 1 182 ? -13.134 -0.656 21.431 1.00 96.25 182 VAL A C 1
ATOM 1522 O O . VAL A 1 182 ? -13.034 -1.460 22.354 1.00 96.25 182 VAL A O 1
ATOM 1525 N N . LEU A 1 183 ? -12.104 0.080 20.997 1.00 96.44 183 LEU A N 1
ATOM 1526 C CA . LEU A 1 183 ? -10.768 0.008 21.594 1.00 96.44 183 LEU A CA 1
ATOM 1527 C C . LEU A 1 183 ? -10.797 0.397 23.075 1.00 96.44 183 LEU A C 1
ATOM 1529 O O . LEU A 1 183 ? -10.237 -0.310 23.906 1.00 96.44 183 LEU A O 1
ATOM 1533 N N . GLU A 1 184 ? -11.494 1.477 23.414 1.00 95.62 184 GLU A N 1
ATOM 1534 C CA . GLU A 1 184 ? -11.612 1.972 24.780 1.00 95.62 184 GLU A CA 1
ATOM 1535 C C . GLU A 1 184 ? -12.421 1.020 25.666 1.00 95.62 184 GLU A C 1
ATOM 1537 O O . GLU A 1 184 ? -12.030 0.781 26.804 1.00 95.62 184 GLU A O 1
ATOM 1542 N N . LEU A 1 185 ? -13.497 0.416 25.151 1.00 96.69 185 LEU A N 1
ATOM 1543 C CA . LEU A 1 185 ? -14.254 -0.601 25.884 1.00 96.69 185 LEU A CA 1
ATOM 1544 C C . LEU A 1 185 ? -13.393 -1.838 26.176 1.00 96.69 185 LEU A C 1
ATOM 1546 O O . LEU A 1 185 ? -13.368 -2.309 27.310 1.00 96.69 185 LEU A O 1
ATOM 1550 N N . LEU A 1 186 ? -12.656 -2.341 25.178 1.00 97.25 186 LEU A N 1
ATOM 1551 C CA . LEU A 1 186 ? -11.741 -3.474 25.356 1.00 97.25 186 LEU A CA 1
ATOM 1552 C C . LEU A 1 186 ? -10.603 -3.137 26.325 1.00 97.25 186 LEU A C 1
ATOM 1554 O O . LEU A 1 186 ? -10.232 -3.966 27.154 1.00 97.25 186 LEU A O 1
ATOM 1558 N N . ARG A 1 187 ? -10.084 -1.907 26.260 1.00 97.06 187 ARG A N 1
ATOM 1559 C CA . ARG A 1 187 ? -9.064 -1.405 27.183 1.00 97.06 187 ARG A CA 1
ATOM 1560 C C . ARG A 1 187 ? -9.601 -1.319 28.609 1.00 97.06 187 ARG A C 1
ATOM 1562 O O . ARG A 1 187 ? -8.936 -1.788 29.517 1.00 97.06 187 ARG A O 1
ATOM 1569 N N . GLN A 1 188 ? -10.794 -0.764 28.824 1.00 96.12 188 GLN A N 1
ATOM 1570 C CA . GLN A 1 188 ? -11.439 -0.735 30.144 1.00 96.12 188 GLN A CA 1
ATOM 1571 C C . GLN A 1 188 ? -11.662 -2.153 30.673 1.00 96.12 188 GLN A C 1
ATOM 1573 O O . GLN A 1 188 ? -11.331 -2.444 31.820 1.00 96.12 188 GLN A O 1
ATOM 1578 N N . ALA A 1 189 ? -12.136 -3.059 29.816 1.00 97.38 189 ALA A N 1
ATOM 1579 C CA . ALA A 1 189 ? -12.358 -4.448 30.183 1.00 97.38 189 ALA A CA 1
ATOM 1580 C C . ALA A 1 189 ? -11.082 -5.177 30.624 1.00 97.38 189 ALA A C 1
ATOM 1582 O O . ALA A 1 189 ? -11.167 -6.098 31.430 1.00 97.38 189 ALA A O 1
ATOM 1583 N N . SER A 1 190 ? -9.902 -4.773 30.142 1.00 97.25 190 SER A N 1
ATOM 1584 C CA . SER A 1 190 ? -8.647 -5.447 30.484 1.00 97.25 190 SER A CA 1
ATOM 1585 C C . SER A 1 190 ? -8.152 -5.174 31.908 1.00 97.25 190 SER A C 1
ATOM 1587 O O . SER A 1 190 ? -7.254 -5.876 32.364 1.00 97.25 190 SER A O 1
ATOM 1589 N N . PHE A 1 191 ? -8.659 -4.140 32.590 1.00 96.19 191 PHE A N 1
ATOM 1590 C CA . PHE A 1 191 ? -8.222 -3.780 33.947 1.00 96.19 191 PHE A CA 1
ATOM 1591 C C . PHE A 1 191 ? -9.364 -3.481 34.929 1.00 96.19 191 PHE A C 1
ATOM 1593 O O . PHE A 1 191 ? -9.086 -3.237 36.103 1.00 96.19 191 PHE A O 1
ATOM 1600 N N . ASP A 1 192 ? -10.627 -3.476 34.492 1.00 96.75 192 ASP A N 1
ATOM 1601 C CA . ASP A 1 192 ? -11.775 -3.334 35.391 1.00 96.75 192 ASP A CA 1
ATOM 1602 C C . ASP A 1 192 ? -11.878 -4.569 36.312 1.00 96.75 192 ASP A C 1
ATOM 1604 O O . ASP A 1 192 ? -12.073 -5.680 35.813 1.00 96.75 192 ASP A O 1
ATOM 1608 N N . PRO A 1 193 ? -11.792 -4.406 37.650 1.00 96.12 193 PRO A N 1
ATOM 1609 C CA . PRO A 1 193 ? -11.877 -5.519 38.599 1.00 96.12 193 PRO A CA 1
ATOM 1610 C C . PRO A 1 193 ? -13.175 -6.334 38.517 1.00 96.12 193 PRO A C 1
ATOM 1612 O O . PRO A 1 193 ? -13.221 -7.455 39.017 1.00 96.12 193 PRO A O 1
ATOM 1615 N N . ASN A 1 194 ? -14.237 -5.779 37.925 1.00 96.06 194 ASN A N 1
ATOM 1616 C CA . ASN A 1 194 ? -15.531 -6.446 37.792 1.00 96.06 194 ASN A CA 1
ATOM 1617 C C . ASN A 1 194 ? -15.631 -7.330 36.538 1.00 96.06 194 ASN A C 1
ATOM 1619 O O . ASN A 1 194 ? -16.612 -8.059 36.381 1.00 96.06 194 ASN A O 1
ATOM 1623 N N . VAL A 1 195 ? -14.653 -7.272 35.629 1.00 97.50 195 VAL A N 1
ATOM 1624 C CA . VAL A 1 195 ? -14.638 -8.095 34.416 1.00 97.50 195 VAL A CA 1
ATOM 1625 C C . VAL A 1 195 ? -13.983 -9.440 34.714 1.00 97.50 195 VAL A C 1
ATOM 1627 O O . VAL A 1 195 ? -12.815 -9.520 35.075 1.00 97.50 195 VAL A O 1
ATOM 1630 N N . LEU A 1 196 ? -14.748 -10.521 34.539 1.00 97.88 196 LEU A N 1
ATOM 1631 C CA . LEU A 1 196 ? -14.299 -11.885 34.847 1.00 97.88 196 LEU A CA 1
ATOM 1632 C C . LEU A 1 196 ? -13.655 -12.596 33.650 1.00 97.88 196 LEU A C 1
ATOM 1634 O O . LEU A 1 196 ? -12.763 -13.422 33.822 1.00 97.88 196 LEU A O 1
ATOM 1638 N N . ALA A 1 197 ? -14.136 -12.319 32.437 1.00 97.56 197 ALA A N 1
ATOM 1639 C CA . ALA A 1 197 ? -13.663 -12.959 31.215 1.00 97.56 197 ALA A CA 1
ATOM 1640 C C . ALA A 1 197 ? -13.925 -12.075 29.989 1.00 97.56 197 ALA A C 1
ATOM 1642 O O . ALA A 1 197 ? -14.935 -11.375 29.925 1.00 97.56 197 ALA A O 1
ATOM 1643 N N . ILE A 1 198 ? -13.047 -12.172 28.988 1.00 97.12 198 ILE A N 1
ATOM 1644 C CA . ILE A 1 198 ? -13.202 -11.541 27.673 1.00 97.12 198 ILE A CA 1
ATOM 1645 C C . ILE A 1 198 ? -13.093 -12.640 26.619 1.00 97.12 198 ILE A C 1
ATOM 1647 O O . ILE A 1 198 ? -12.128 -13.401 26.604 1.00 97.12 198 ILE A O 1
ATOM 1651 N N . LYS A 1 199 ? -14.086 -12.723 25.733 1.00 97.31 199 LYS A N 1
ATOM 1652 C CA . LYS A 1 199 ? -14.043 -13.568 24.536 1.00 97.31 199 LYS A CA 1
ATOM 1653 C C . LYS A 1 199 ? -14.159 -12.667 23.317 1.00 97.31 199 LYS A C 1
ATOM 1655 O O . LYS A 1 199 ? -15.069 -11.845 23.251 1.00 97.31 199 LYS A O 1
ATOM 1660 N N . ILE A 1 200 ? -13.236 -12.818 22.378 1.00 96.69 200 ILE A N 1
ATOM 1661 C CA . ILE A 1 200 ? -13.190 -12.045 21.140 1.00 96.69 200 ILE A CA 1
ATOM 1662 C C . ILE A 1 200 ? -12.693 -12.946 20.013 1.00 96.69 200 ILE A C 1
ATOM 1664 O O . ILE A 1 200 ? -11.823 -13.787 20.231 1.00 96.69 200 ILE A O 1
ATOM 1668 N N . ASN A 1 201 ? -13.256 -12.767 18.824 1.00 95.31 201 ASN A N 1
ATOM 1669 C CA . ASN A 1 201 ? -12.780 -13.436 17.621 1.00 95.31 201 ASN A CA 1
ATOM 1670 C C . ASN A 1 201 ? -11.745 -12.547 16.931 1.00 95.31 201 ASN A C 1
ATOM 1672 O O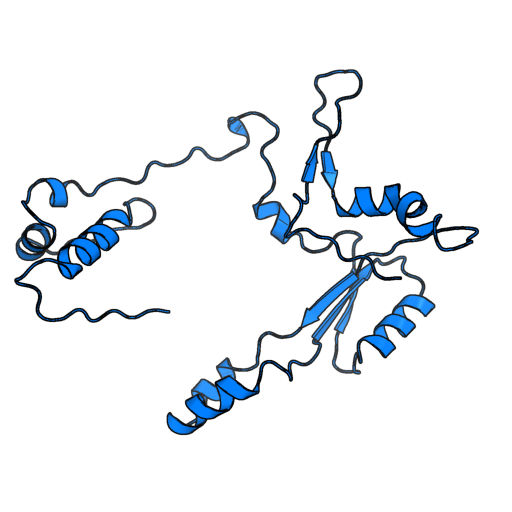 . ASN A 1 201 ? -11.939 -11.335 16.825 1.00 95.31 201 ASN A O 1
ATOM 1676 N N . ILE A 1 202 ? -10.670 -13.164 16.450 1.00 92.50 202 ILE A N 1
ATOM 1677 C CA . ILE A 1 202 ? -9.641 -12.525 15.631 1.00 92.50 202 ILE A CA 1
ATOM 1678 C C . ILE A 1 202 ? -9.666 -13.243 14.285 1.00 92.50 202 ILE A C 1
ATOM 1680 O O . ILE A 1 202 ? -9.611 -14.472 14.258 1.00 92.50 202 ILE A O 1
ATOM 1684 N N . TYR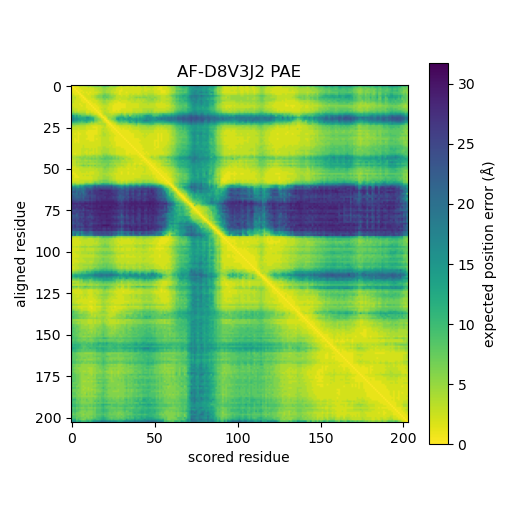 A 1 203 ? -9.812 -12.469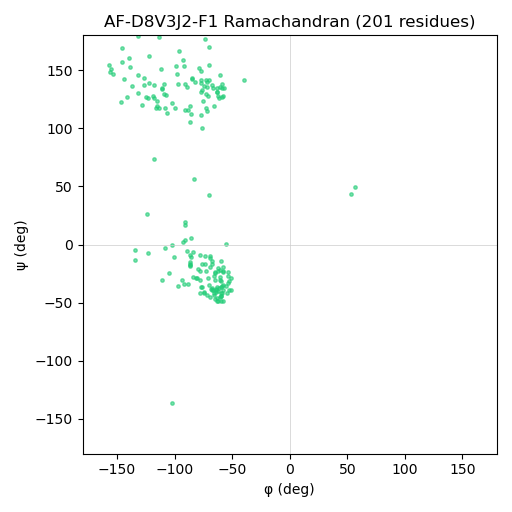 13.214 1.00 83.62 203 TYR A N 1
ATOM 1685 C CA . TYR A 1 203 ? -9.795 -12.932 11.829 1.00 83.62 203 TYR A CA 1
ATOM 1686 C C . TYR A 1 203 ? -8.502 -12.473 11.159 1.00 83.62 203 TYR A C 1
ATOM 1688 O O . TYR A 1 203 ? -8.095 -11.319 11.440 1.00 83.62 203 TYR A O 1
#

Organism: NCBI:txid755093

Radius of gyration: 26.86 Å; Cα contacts (8 Å, |Δi|>4): 154; chains: 1; bounding box: 61×60×66 Å

Mean predicted aligned error: 9.16 Å

InterPro domains:
  IPR003414 Polyphosphate kinase [PTHR30218] (1-203)
  IPR024953 Polyphosphate kinase middle domain [PF02503] (1-134)
  IPR036830 Polyphosphate kinase middle domain superfamily [G3DSA:3.30.1840.10] (1-138)
  IPR041108 Polyphosphate kinase, C-terminal domain 1 [PF17941] (162-203)

Secondary structure (DSSP, 8-state):
------TTTS-SEEEPPPPSSTT---EEEHHHHHHHTHHHHHTTT---S------EEEEEPP-SHHHHTTT--HHHHHHHTTT-TT---EEEEEEETTS-HHHHHHHHHHTT--SSSEEEEE-S---GGGGGG----S-GGGSPPP-PPBP-GGGGGSSSHHHHHHHS-----TTTB-THHHHHHHHHHTT-TT---------

pLDDT: mean 87.32, std 15.26, range [41.94, 97.88]

Sequence (203 aa):
ALLEIPSDKVPRFVNLPPETPRRRKPMILLDNILRYCLDDIFKGFFDYDALNAYSMKMTRDAEYDLVHEMEASLMELMSSSLKQRLTAEPVRFVYQRDMPDAMVEMLRDKLTISRYDSIIPGGRYHNFKDFIGFPNVGKANLVNKPLPRLRHIWFDKFRNGFDAIRERDVLLYYPYHTFEHVLELLRQASFDPNVLAIKINIY

Nearest PDB structures (foldseek):
  1xdo-assembly1_A  TM=8.832E-01  e=2.599E-25  Escherichia coli
  2o8r-assembly1_A  TM=8.155E-01  e=5.612E-08  Porphyromonas gingivalis
  2o8r-assembly1_B  TM=7.338E-01  e=4.534E-06  Porphyromonas gingivalis

Foldseek 3Di:
DDDDQPVVPDPQKAWDDDDPPPVDGDIDGSLVVCVVCVCVVPVVPDDDPDDDDKDKDWDWDDDPLVVVVVPDDPVVNVPVVVPPPPPTDGAEMEIAQPPDVVVVVVVCVVSVADPNHYYYHDHRDDPPVSCVVPDDPDDPVVDDDDDDADADVLQVVDPALVVSCVVHPDDDDPPNHDPVSVVRNVVCLVPPPPRDDDDDDDD

Solvent-accessible surface area (backbone atoms only — not comparable to full-atom values): 13453 Å² total; per-residue (Å²): 140,87,84,85,79,60,60,91,83,42,73,48,72,40,78,48,84,55,58,89,62,77,84,50,84,47,67,45,49,46,75,54,52,55,62,72,42,45,60,78,71,40,63,87,83,50,91,79,96,75,89,86,87,68,46,71,48,79,45,61,55,77,78,81,56,78,67,49,74,78,76,60,57,81,72,56,60,71,61,51,74,78,68,53,91,84,71,67,60,65,43,35,40,36,31,20,67,85,52,55,65,73,58,52,53,51,48,36,63,74,66,66,56,53,93,88,32,45,77,44,79,38,65,76,73,76,73,72,70,59,60,80,72,57,78,86,84,74,62,73,88,83,48,83,79,84,77,79,54,36,78,66,70,66,50,78,77,40,97,42,61,64,57,37,48,71,76,41,89,79,87,82,57,78,75,57,31,51,69,58,63,60,54,50,41,55,55,48,53,74,72,40,88,85,54,88,79,86,87,83,89,86,132